Protein AF-0000000084725324 (afdb_homodimer)

Nearest PDB structures (foldseek):
  3fsb-assembly1_A  TM=8.833E-01  e=1.689E-11  Thermoanaerobacterium thermosaccharolyticum
  4mzu-assembly1_D  TM=8.276E-01  e=1.130E-07  Shewanella denitrificans OS217
  3jqy-assembly1_A  TM=3.585E-01  e=3.534E-07  Escherichia coli
  3ect-assembly1_A  TM=5.518E-01  e=9.520E-05  Vibrio cholerae
  4ea7-assembly1_A  TM=3.879E-01  e=4.715E-06  Caulobacter vibrioides

Secondary structure (DSSP, 8-state):
----SB-SS-EE-TT-EEEESSSSPPEE-SS-EE-TT-EEESSEEE-SS-EE-SS-EE-SSEEE-SSEEE-TT-EE-SS-EE-SSEEE-TT-EE-TT-EE-SS-EE-TT-EE---SSTTTS-------EEPTT-EEPTT-EE-TT-EEPTT-EEPTT-EE-S-B-TTEEEEETTEEEEEPPGGG-S-----/----SB-SS-EE-TT-EEEESSSSPPEE-SS-EE-TT-EEETTEEE-SS-EE-SS-EE-SSEEE-SSEEE-TT-EE-SS-EE-SSEEE-TT-EE-TT-EE-SS-EE-TT-EE---SSTTTS-------EEPTT-EEPTT-EE-TT-EEPTT-EEPTT-EE-S-B-TTEEEEETTEEEEEPPGGG-S-----

Organism: NCBI:txid1227490

pLDDT: mean 95.11, std 9.4, range [30.66, 98.94]

Structure (mmCIF, N/CA/C/O backbone):
data_AF-0000000084725324-model_v1
#
loop_
_entity.id
_entity.type
_entity.pdbx_description
1 polymer 'Transferase hexapeptide repeat containing protein'
#
loop_
_atom_site.group_PDB
_atom_site.id
_atom_site.type_symbol
_atom_site.label_atom_id
_atom_site.label_alt_id
_atom_site.label_comp_id
_atom_site.label_asym_id
_atom_site.label_entity_id
_atom_site.label_seq_id
_atom_site.pdbx_PDB_ins_code
_atom_site.Cartn_x
_atom_site.Cartn_y
_atom_site.Cartn_z
_atom_site.occupancy
_atom_site.B_iso_or_equiv
_atom_site.auth_seq_id
_atom_site.auth_comp_id
_atom_site.auth_asym_id
_atom_site.auth_atom_id
_atom_site.pdbx_PDB_model_num
ATOM 1 N N . MET A 1 1 ? 27.047 -23.25 -19.859 1 31.84 1 MET A N 1
ATOM 2 C CA . MET A 1 1 ? 26.734 -21.844 -20.078 1 31.84 1 MET A CA 1
ATOM 3 C C . MET A 1 1 ? 26 -21.25 -18.891 1 31.84 1 MET A C 1
ATOM 5 O O . MET A 1 1 ? 24.984 -21.781 -18.453 1 31.84 1 MET A O 1
ATOM 9 N N . THR A 1 2 ? 26.531 -20.594 -17.938 1 40 2 THR A N 1
ATOM 10 C CA . THR A 1 2 ? 25.969 -20.312 -16.609 1 40 2 THR A CA 1
ATOM 11 C C . THR A 1 2 ? 24.562 -19.734 -16.734 1 40 2 THR A C 1
ATOM 13 O O . THR A 1 2 ? 24.359 -18.75 -17.453 1 40 2 THR A O 1
ATOM 16 N N . GLN A 1 3 ? 23.578 -20.531 -16.891 1 50.12 3 GLN A N 1
ATOM 17 C CA . GLN A 1 3 ? 22.188 -20.203 -17.156 1 50.12 3 GLN A CA 1
ATOM 18 C C . GLN A 1 3 ? 21.812 -18.844 -16.578 1 50.12 3 GLN A C 1
ATOM 20 O O . GLN A 1 3 ? 21.969 -18.625 -15.375 1 50.12 3 GLN A O 1
ATOM 25 N N . ARG A 1 4 ? 21.922 -17.797 -17.359 1 62.72 4 ARG A N 1
ATOM 26 C CA . ARG A 1 4 ? 21.703 -16.422 -16.938 1 62.72 4 ARG A CA 1
ATOM 27 C C . ARG A 1 4 ? 20.328 -16.25 -16.297 1 62.72 4 ARG A C 1
ATOM 29 O O . ARG A 1 4 ? 19.312 -16.641 -16.875 1 62.72 4 ARG A O 1
ATOM 36 N N . ILE A 1 5 ? 20.25 -16.062 -15.023 1 83.19 5 ILE A N 1
ATOM 37 C CA . ILE A 1 5 ? 19.062 -15.93 -14.18 1 83.19 5 ILE A CA 1
ATOM 38 C C . ILE A 1 5 ? 18.219 -14.75 -14.648 1 83.19 5 ILE A C 1
ATOM 40 O O . ILE A 1 5 ? 16.984 -14.797 -14.586 1 83.19 5 ILE A O 1
ATOM 44 N N . HIS A 1 6 ? 18.922 -13.766 -15.492 1 91.81 6 HIS A N 1
ATOM 45 C CA . HIS A 1 6 ? 18.141 -12.609 -15.953 1 91.81 6 HIS A CA 1
ATOM 46 C C . HIS A 1 6 ? 18.625 -12.148 -17.328 1 91.81 6 HIS A C 1
ATOM 48 O O . HIS A 1 6 ? 19.766 -12.438 -17.719 1 91.81 6 HIS A O 1
ATOM 54 N N . GLY A 1 7 ? 17.766 -11.508 -18.094 1 96.31 7 GLY A N 1
ATOM 55 C CA . GLY A 1 7 ? 18.062 -10.992 -19.422 1 96.31 7 GLY A CA 1
ATOM 56 C C . GLY A 1 7 ? 18.984 -9.789 -19.406 1 96.31 7 GLY A C 1
ATOM 57 O O . GLY A 1 7 ? 19.844 -9.664 -18.516 1 96.31 7 GLY A O 1
ATOM 58 N N . LYS A 1 8 ? 18.891 -8.984 -20.484 1 96.94 8 LYS A N 1
ATOM 59 C CA . LYS A 1 8 ? 19.781 -7.84 -20.672 1 96.94 8 LYS A CA 1
ATOM 60 C C . LYS A 1 8 ? 19.25 -6.613 -19.922 1 96.94 8 LYS A C 1
ATOM 62 O O . LYS A 1 8 ? 18.031 -6.484 -19.719 1 96.94 8 LYS A O 1
ATOM 67 N N . ASN A 1 9 ? 20.172 -5.723 -19.516 1 97.94 9 ASN A N 1
ATOM 68 C CA . ASN A 1 9 ? 19.891 -4.391 -18.984 1 97.94 9 ASN A CA 1
ATOM 69 C C . ASN A 1 9 ? 19.031 -4.461 -17.719 1 97.94 9 ASN A C 1
ATOM 71 O O . ASN A 1 9 ? 18.109 -3.674 -17.547 1 97.94 9 ASN A O 1
ATOM 75 N N . CYS A 1 10 ? 19.234 -5.402 -16.938 1 97.94 10 CYS A N 1
ATOM 76 C CA . CYS A 1 10 ? 18.547 -5.52 -15.648 1 97.94 10 CYS A CA 1
ATOM 77 C C . CYS A 1 10 ? 19.312 -4.766 -14.562 1 97.94 10 CYS A C 1
ATOM 79 O O . CYS A 1 10 ? 20.547 -4.691 -14.594 1 97.94 10 CYS A O 1
ATOM 81 N N . ARG A 1 11 ? 18.625 -4.148 -13.703 1 98.06 11 ARG A N 1
ATOM 82 C CA . ARG A 1 11 ? 19.141 -3.523 -12.492 1 98.06 11 ARG A CA 1
ATOM 83 C C . ARG A 1 11 ? 18.672 -4.262 -11.242 1 98.06 11 ARG A C 1
ATOM 85 O O . ARG A 1 11 ? 17.516 -4.098 -10.828 1 98.06 11 ARG A O 1
ATOM 92 N N . ILE A 1 12 ? 19.484 -4.973 -10.633 1 97.62 12 ILE A N 1
ATOM 93 C CA . ILE A 1 12 ? 19.141 -5.773 -9.461 1 97.62 12 ILE A CA 1
ATOM 94 C C . ILE A 1 12 ? 19.938 -5.277 -8.25 1 97.62 12 ILE A C 1
ATOM 96 O O . ILE A 1 12 ? 21.172 -5.273 -8.266 1 97.62 12 ILE A O 1
ATOM 100 N N . HIS A 1 13 ? 19.188 -4.855 -7.289 1 97 13 HIS A N 1
ATOM 101 C CA . HIS A 1 13 ? 19.859 -4.336 -6.098 1 97 13 HIS A CA 1
ATOM 102 C C . HIS A 1 13 ? 20.688 -5.418 -5.41 1 97 13 HIS A C 1
ATOM 104 O O . HIS A 1 13 ? 20.266 -6.578 -5.363 1 97 13 HIS A O 1
ATOM 110 N N . ASP A 1 14 ? 21.766 -5.059 -4.754 1 94.88 14 ASP A N 1
ATOM 111 C CA . ASP A 1 14 ? 22.688 -5.996 -4.121 1 94.88 14 ASP A CA 1
ATOM 112 C C . ASP A 1 14 ? 22.016 -6.734 -2.969 1 94.88 14 ASP A C 1
ATOM 114 O O . ASP A 1 14 ? 22.375 -7.867 -2.652 1 94.88 14 ASP A O 1
ATOM 118 N N . ASP A 1 15 ? 20.984 -6.086 -2.422 1 94.56 15 ASP A N 1
ATOM 119 C CA . ASP A 1 15 ? 20.328 -6.66 -1.254 1 94.56 15 ASP A CA 1
ATOM 120 C C . ASP A 1 15 ? 19.141 -7.527 -1.666 1 94.56 15 ASP A C 1
ATOM 122 O O . ASP A 1 15 ? 18.422 -8.062 -0.812 1 94.56 15 ASP A O 1
ATOM 126 N N . ALA A 1 16 ? 18.953 -7.668 -2.932 1 96.44 16 ALA A N 1
ATOM 127 C CA . ALA A 1 16 ? 17.906 -8.57 -3.404 1 96.44 16 ALA A CA 1
ATOM 128 C C . ALA A 1 16 ? 18.391 -10.016 -3.43 1 96.44 16 ALA A C 1
ATOM 130 O O . ALA A 1 16 ? 19.578 -10.273 -3.605 1 96.44 16 ALA A O 1
ATOM 131 N N . SER A 1 17 ? 17.453 -10.906 -3.191 1 96.94 17 SER A N 1
ATOM 132 C CA . SER A 1 17 ? 17.75 -12.336 -3.262 1 96.94 17 SER A CA 1
ATOM 133 C C . SER A 1 17 ? 17.016 -12.992 -4.434 1 96.94 17 SER A C 1
ATOM 135 O O . SER A 1 17 ? 15.789 -13.078 -4.441 1 96.94 17 SER A O 1
ATOM 137 N N . ILE A 1 18 ? 17.812 -13.562 -5.371 1 96.88 18 ILE A N 1
ATOM 138 C CA . ILE A 1 18 ? 17.25 -14.227 -6.543 1 96.88 18 ILE A CA 1
ATOM 139 C C . ILE A 1 18 ? 17.609 -15.711 -6.52 1 96.88 18 ILE A C 1
ATOM 141 O O . ILE A 1 18 ? 18.781 -16.062 -6.473 1 96.88 18 ILE A O 1
ATOM 145 N N . GLY A 1 19 ? 16.578 -16.516 -6.551 1 95.69 19 GLY A N 1
ATOM 146 C CA . GLY A 1 19 ? 16.812 -17.953 -6.555 1 95.69 19 GLY A CA 1
ATOM 147 C C . GLY A 1 19 ? 16.828 -18.562 -5.168 1 95.69 19 GLY A C 1
ATOM 148 O O . GLY A 1 19 ? 17.703 -19.359 -4.848 1 95.69 19 GLY A O 1
ATOM 149 N N . ALA A 1 20 ? 15.906 -18.031 -4.379 1 90.69 20 ALA A N 1
ATOM 150 C CA . ALA A 1 20 ? 15.727 -18.672 -3.078 1 90.69 20 ALA A CA 1
ATOM 151 C C . ALA A 1 20 ? 14.969 -19.984 -3.209 1 90.69 20 ALA A C 1
ATOM 153 O O . ALA A 1 20 ? 14.141 -20.141 -4.113 1 90.69 20 ALA A O 1
ATOM 154 N N . GLY A 1 21 ? 15.281 -21 -2.443 1 91.06 21 GLY A N 1
ATOM 155 C CA . GLY A 1 21 ? 14.609 -22.281 -2.49 1 91.06 21 GLY A CA 1
ATOM 156 C C . GLY A 1 21 ? 15.461 -23.391 -3.09 1 91.06 21 GLY A C 1
ATOM 157 O O . GLY A 1 21 ? 16.688 -23.266 -3.133 1 91.06 21 GLY A O 1
ATOM 158 N N . ASP A 1 22 ? 14.852 -24.516 -3.477 1 91.44 22 ASP A N 1
ATOM 159 C CA . ASP A 1 22 ? 15.609 -25.688 -3.904 1 91.44 22 ASP A CA 1
ATOM 160 C C . ASP A 1 22 ? 15.188 -26.141 -5.301 1 91.44 22 ASP A C 1
ATOM 162 O O . ASP A 1 22 ? 15.492 -27.266 -5.719 1 91.44 22 ASP A O 1
ATOM 166 N N . GLY A 1 23 ? 14.57 -25.312 -6.016 1 95.25 23 GLY A N 1
ATOM 167 C CA . GLY A 1 23 ? 14.086 -25.656 -7.344 1 95.25 23 GLY A CA 1
ATOM 168 C C . GLY A 1 23 ? 14.969 -25.125 -8.453 1 95.25 23 GLY A C 1
ATOM 169 O O . GLY A 1 23 ? 16.188 -25 -8.281 1 95.25 23 GLY A O 1
ATOM 170 N N . GLU A 1 24 ? 14.406 -25.031 -9.609 1 96.12 24 GLU A N 1
ATOM 171 C CA . GLU A 1 24 ? 15.117 -24.469 -10.758 1 96.12 24 GLU A CA 1
ATOM 172 C C . GLU A 1 24 ? 15.266 -22.953 -10.617 1 96.12 24 GLU A C 1
ATOM 174 O O . GLU A 1 24 ? 14.336 -22.266 -10.203 1 96.12 24 GLU A O 1
ATOM 179 N N . PRO A 1 25 ? 16.422 -22.516 -10.953 1 96.06 25 PRO A N 1
ATOM 180 C CA . PRO A 1 25 ? 16.609 -21.062 -10.859 1 96.06 25 PRO A CA 1
ATOM 181 C C . PRO A 1 25 ? 15.516 -20.281 -11.594 1 96.06 25 PRO A C 1
ATOM 183 O O . PRO A 1 25 ? 15.047 -20.719 -12.648 1 96.06 25 PRO A O 1
ATOM 186 N N . PRO A 1 26 ? 15.188 -19.141 -11.047 1 97 26 PRO A N 1
ATOM 187 C CA . PRO A 1 26 ? 14.172 -18.344 -11.734 1 97 26 PRO A CA 1
ATOM 188 C C . PRO A 1 26 ? 14.672 -17.766 -13.062 1 97 26 PRO A C 1
ATOM 190 O O . PRO A 1 26 ? 15.883 -17.703 -13.289 1 97 26 PRO A O 1
ATOM 193 N N . THR A 1 27 ? 13.711 -17.484 -13.898 1 97.88 27 THR A N 1
ATOM 194 C CA . THR A 1 27 ? 14 -16.797 -15.156 1 97.88 27 THR A CA 1
ATOM 195 C C . THR A 1 27 ? 13.383 -15.406 -15.156 1 97.88 27 THR A C 1
ATOM 197 O O . THR A 1 27 ? 12.188 -15.25 -14.898 1 97.88 27 THR A O 1
ATOM 200 N N . ILE A 1 28 ? 14.195 -14.406 -15.477 1 98.31 28 ILE A N 1
ATOM 201 C CA . ILE A 1 28 ? 13.758 -13.016 -15.508 1 98.31 28 ILE A CA 1
ATOM 202 C C . ILE A 1 28 ? 14.133 -12.391 -16.859 1 98.31 28 ILE A C 1
ATOM 204 O O . ILE A 1 28 ? 15.281 -12.484 -17.281 1 98.31 28 ILE A O 1
ATOM 208 N N . GLY A 1 29 ? 13.195 -11.781 -17.5 1 98.62 29 GLY A N 1
ATOM 209 C CA . GLY A 1 29 ? 13.406 -11.203 -18.812 1 98.62 29 GLY A CA 1
ATOM 210 C C . GLY A 1 29 ? 14.305 -9.984 -18.797 1 98.62 29 GLY A C 1
ATOM 211 O O . GLY A 1 29 ? 15.078 -9.789 -17.859 1 98.62 29 GLY A O 1
ATOM 212 N N . ASP A 1 30 ? 14.188 -9.195 -19.922 1 98.5 30 ASP A N 1
ATOM 213 C CA . ASP A 1 30 ? 15.047 -8.031 -20.125 1 98.5 30 ASP A CA 1
ATOM 214 C C . ASP A 1 30 ? 14.523 -6.828 -19.328 1 98.5 30 ASP A C 1
ATOM 216 O O . ASP A 1 30 ? 13.32 -6.719 -19.094 1 98.5 30 ASP A O 1
ATOM 220 N N . GLU A 1 31 ? 15.422 -5.953 -18.906 1 98.69 31 GLU A N 1
ATOM 221 C CA . GLU A 1 31 ? 15.141 -4.609 -18.406 1 98.69 31 GLU A CA 1
ATOM 222 C C . GLU A 1 31 ? 14.352 -4.652 -17.109 1 98.69 31 GLU A C 1
ATOM 224 O O . GLU A 1 31 ? 13.438 -3.85 -16.891 1 98.69 31 GLU A O 1
ATOM 229 N N . ALA A 1 32 ? 14.648 -5.629 -16.328 1 98.69 32 ALA A N 1
ATOM 230 C CA . ALA A 1 32 ? 14.008 -5.703 -15.016 1 98.69 32 ALA A CA 1
ATOM 231 C C . ALA A 1 32 ? 14.68 -4.762 -14.023 1 98.69 32 ALA A C 1
ATOM 233 O O . ALA A 1 32 ? 15.883 -4.5 -14.125 1 98.69 32 ALA A O 1
ATOM 234 N N . THR A 1 33 ? 13.922 -4.191 -13.141 1 98.75 33 THR A N 1
ATOM 235 C CA . THR A 1 33 ? 14.406 -3.48 -11.961 1 98.75 33 THR A CA 1
ATOM 236 C C . THR A 1 33 ? 13.914 -4.16 -10.688 1 98.75 33 THR A C 1
ATOM 238 O O . THR A 1 33 ? 12.719 -4.172 -10.406 1 98.75 33 THR A O 1
ATOM 241 N N . ILE A 1 34 ? 14.797 -4.703 -9.93 1 98.56 34 ILE A N 1
ATOM 242 C CA . ILE A 1 34 ? 14.484 -5.391 -8.688 1 98.56 34 ILE A CA 1
ATOM 243 C C . ILE A 1 34 ? 15.156 -4.68 -7.516 1 98.56 34 ILE A C 1
ATOM 245 O O . ILE A 1 34 ? 16.391 -4.68 -7.41 1 98.56 34 ILE A O 1
ATOM 249 N N . ARG A 1 35 ? 14.352 -4.164 -6.613 1 98.19 35 ARG A N 1
ATOM 250 C CA . ARG A 1 35 ? 14.875 -3.232 -5.621 1 98.19 35 ARG A CA 1
ATOM 251 C C . ARG A 1 35 ? 15.25 -3.961 -4.336 1 98.19 35 ARG A C 1
ATOM 253 O O . ARG A 1 35 ? 15.07 -5.176 -4.227 1 98.19 35 ARG A O 1
ATOM 260 N N . ALA A 1 36 ? 15.727 -3.189 -3.369 1 97.38 36 ALA A N 1
ATOM 261 C CA . ALA A 1 36 ? 16.344 -3.727 -2.158 1 97.38 36 ALA A CA 1
ATOM 262 C C . ALA A 1 36 ? 15.352 -4.574 -1.367 1 97.38 36 ALA A C 1
ATOM 264 O O . ALA A 1 36 ? 14.188 -4.191 -1.202 1 97.38 36 ALA A O 1
ATOM 265 N N . GLY A 1 37 ? 15.852 -5.715 -0.899 1 97.31 37 GLY A N 1
ATOM 266 C CA . GLY A 1 37 ? 15.094 -6.555 0.015 1 97.31 37 GLY A CA 1
ATOM 267 C C . GLY A 1 37 ? 14.141 -7.504 -0.692 1 97.31 37 GLY A C 1
ATOM 268 O O . GLY A 1 37 ? 13.523 -8.359 -0.057 1 97.31 37 GLY A O 1
ATOM 269 N N . ALA A 1 38 ? 14.039 -7.375 -1.962 1 98.25 38 ALA A N 1
ATOM 270 C CA . ALA A 1 38 ? 13.164 -8.273 -2.711 1 98.25 38 ALA A CA 1
ATOM 271 C C . ALA A 1 38 ? 13.711 -9.695 -2.713 1 98.25 38 ALA A C 1
ATOM 273 O O . ALA A 1 38 ? 14.93 -9.898 -2.77 1 98.25 38 ALA A O 1
ATOM 274 N N . ILE A 1 39 ? 12.82 -10.664 -2.621 1 98.44 39 ILE A N 1
ATOM 275 C CA . ILE A 1 39 ? 13.156 -12.086 -2.684 1 98.44 39 ILE A CA 1
ATOM 276 C C . ILE A 1 39 ? 12.344 -12.75 -3.791 1 98.44 39 ILE A C 1
ATOM 278 O O . ILE A 1 39 ? 11.109 -12.719 -3.773 1 98.44 39 ILE A O 1
ATOM 282 N N . VAL A 1 40 ? 13.008 -13.352 -4.746 1 98.44 40 VAL A N 1
ATOM 283 C CA . VAL A 1 40 ? 12.391 -14.133 -5.816 1 98.44 40 VAL A CA 1
ATOM 284 C C . VAL A 1 40 ? 12.836 -15.594 -5.719 1 98.44 40 VAL A C 1
ATOM 286 O O . VAL A 1 40 ? 14.031 -15.891 -5.809 1 98.44 40 VAL A O 1
ATOM 289 N N . TYR A 1 41 ? 11.922 -16.406 -5.551 1 98.25 41 TYR A N 1
ATOM 290 C CA . TYR A 1 41 ? 12.211 -17.812 -5.32 1 98.25 41 TYR A CA 1
ATOM 291 C C . TYR A 1 41 ? 12.547 -18.516 -6.629 1 98.25 41 TYR A C 1
ATOM 293 O O . TYR A 1 41 ? 12.312 -17.984 -7.711 1 98.25 41 TYR A O 1
ATOM 301 N N . ASP A 1 42 ? 13.07 -19.734 -6.418 1 97.44 42 ASP A N 1
ATOM 302 C CA . ASP A 1 42 ? 13.188 -20.688 -7.52 1 97.44 42 ASP A CA 1
ATOM 303 C C . ASP A 1 42 ? 11.82 -21.016 -8.109 1 97.44 42 ASP A C 1
ATOM 305 O O . ASP A 1 42 ? 10.789 -20.812 -7.461 1 97.44 42 ASP A O 1
ATOM 309 N N . ASP A 1 43 ? 11.828 -21.438 -9.375 1 97.94 43 ASP A N 1
ATOM 310 C CA . ASP A 1 43 ? 10.625 -21.875 -10.078 1 97.94 43 ASP A CA 1
ATOM 311 C C . ASP A 1 43 ? 9.695 -20.703 -10.367 1 97.94 43 ASP A C 1
ATOM 313 O O . ASP A 1 43 ? 8.477 -20.859 -10.375 1 97.94 43 ASP A O 1
ATOM 317 N N . VAL A 1 44 ? 10.219 -19.531 -10.461 1 98.44 44 VAL A N 1
ATOM 318 C CA . VAL A 1 44 ? 9.484 -18.344 -10.875 1 98.44 44 VAL A CA 1
ATOM 319 C C . VAL A 1 44 ? 9.891 -17.953 -12.289 1 98.44 44 VAL A C 1
ATOM 321 O O . VAL A 1 44 ? 11.07 -18 -12.641 1 98.44 44 VAL A O 1
ATOM 324 N N . SER A 1 45 ? 8.945 -17.625 -13.109 1 98.75 45 SER A N 1
ATOM 325 C CA . SER A 1 45 ? 9.188 -17.109 -14.453 1 98.75 45 SER A CA 1
ATOM 326 C C . SER A 1 45 ? 8.594 -15.703 -14.617 1 98.75 45 SER A C 1
ATOM 328 O O . SER A 1 45 ? 7.398 -15.5 -14.406 1 98.75 45 SER A O 1
ATOM 330 N N . ILE A 1 46 ? 9.422 -14.758 -15.055 1 98.75 46 ILE A N 1
ATOM 331 C CA . ILE A 1 46 ? 9 -13.359 -15.172 1 98.75 46 ILE A CA 1
ATOM 332 C C . ILE A 1 46 ? 9.391 -12.82 -16.547 1 98.75 46 ILE A C 1
ATOM 334 O O . ILE A 1 46 ? 10.508 -13.055 -17.016 1 98.75 46 ILE A O 1
ATOM 338 N N . GLY A 1 47 ? 8.547 -12.086 -17.141 1 98.81 47 GLY A N 1
ATOM 339 C CA . GLY A 1 47 ? 8.781 -11.516 -18.453 1 98.81 47 GLY A CA 1
ATOM 340 C C . GLY A 1 47 ? 9.68 -10.289 -18.422 1 98.81 47 GLY A C 1
ATOM 341 O O . GLY A 1 47 ? 10.523 -10.156 -17.531 1 98.81 47 GLY A O 1
ATOM 342 N N . ASP A 1 48 ? 9.516 -9.445 -19.469 1 98.81 48 ASP A N 1
ATOM 343 C CA . 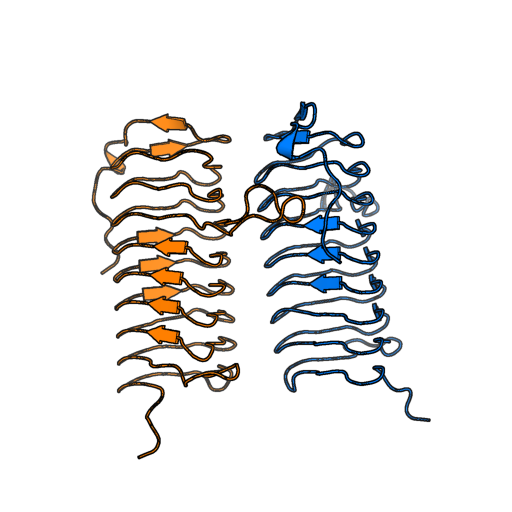ASP A 1 48 ? 10.367 -8.273 -19.656 1 98.81 48 ASP A CA 1
ATOM 344 C C . ASP A 1 48 ? 9.828 -7.078 -18.875 1 98.81 48 ASP A C 1
ATOM 346 O O . ASP A 1 48 ? 8.617 -6.953 -18.672 1 98.81 48 ASP A O 1
ATOM 350 N N . ARG A 1 49 ? 10.742 -6.117 -18.391 1 98.69 49 ARG A N 1
ATOM 351 C CA . ARG A 1 49 ? 10.406 -4.824 -17.797 1 98.69 49 ARG A CA 1
ATOM 352 C C . ARG A 1 49 ? 9.625 -4.992 -16.516 1 98.69 49 ARG A C 1
ATOM 354 O O . ARG A 1 49 ? 8.664 -4.262 -16.266 1 98.69 49 ARG A O 1
ATOM 361 N N . PHE A 1 50 ? 10.039 -6.012 -15.859 1 98.81 50 PHE A N 1
ATOM 362 C CA . PHE A 1 50 ? 9.547 -6.25 -14.508 1 98.81 50 PHE A CA 1
ATOM 363 C C . PHE A 1 50 ? 10.141 -5.246 -13.531 1 98.81 50 PHE A C 1
ATOM 365 O O . PHE A 1 50 ? 11.344 -4.969 -13.57 1 98.81 50 PHE A O 1
ATOM 372 N N . VAL A 1 51 ? 9.219 -4.656 -12.656 1 98.88 51 VAL A N 1
ATOM 373 C CA . VAL A 1 51 ? 9.688 -3.678 -11.68 1 98.88 51 VAL A CA 1
ATOM 374 C C . VAL A 1 51 ? 9.133 -4.027 -10.297 1 98.88 51 VAL A C 1
ATOM 376 O O . VAL A 1 51 ? 7.941 -4.301 -10.148 1 98.88 51 VAL A O 1
ATOM 379 N N . THR A 1 52 ? 9.969 -4.051 -9.289 1 98.81 52 THR A N 1
ATOM 380 C CA . THR A 1 52 ? 9.461 -4.203 -7.926 1 98.81 52 THR A CA 1
ATOM 381 C C . THR A 1 52 ? 9.727 -2.941 -7.109 1 98.81 52 THR A C 1
ATOM 383 O O . THR A 1 52 ? 10.68 -2.207 -7.383 1 98.81 52 THR A O 1
ATOM 386 N N . GLY A 1 53 ? 8.867 -2.74 -6.062 1 98.62 53 GLY A N 1
ATOM 387 C CA . GLY A 1 53 ? 9.297 -1.955 -4.914 1 98.62 53 GLY A CA 1
ATOM 388 C C . GLY A 1 53 ? 10.273 -2.689 -4.02 1 98.62 53 GLY A C 1
ATOM 389 O O . GLY A 1 53 ? 10.969 -3.605 -4.469 1 98.62 53 GLY A O 1
ATOM 390 N N . HIS A 1 54 ? 10.359 -2.18 -2.771 1 98.56 54 HIS A N 1
ATOM 391 C CA . HIS A 1 54 ? 11.273 -2.781 -1.803 1 98.56 54 HIS A CA 1
ATOM 392 C C . HIS A 1 54 ? 10.586 -3.895 -1.021 1 98.56 54 HIS A C 1
ATOM 394 O O . HIS A 1 54 ? 9.375 -3.84 -0.785 1 98.56 54 HIS A O 1
ATOM 400 N N . HIS A 1 55 ? 11.352 -4.922 -0.649 1 98.44 55 HIS A N 1
ATOM 401 C CA . HIS A 1 55 ? 10.938 -5.973 0.277 1 98.44 55 HIS A CA 1
ATOM 402 C C . HIS A 1 55 ? 9.734 -6.738 -0.257 1 98.44 55 HIS A C 1
ATOM 404 O O . HIS A 1 55 ? 8.82 -7.074 0.5 1 98.44 55 HIS A O 1
ATOM 410 N N . VAL A 1 56 ? 9.758 -7.004 -1.534 1 98.62 56 VAL A N 1
ATOM 411 C CA . VAL A 1 56 ? 8.742 -7.836 -2.17 1 98.62 56 VAL A CA 1
ATOM 412 C C . VAL A 1 56 ? 9.125 -9.305 -2.043 1 98.62 56 VAL A C 1
ATOM 414 O O . VAL A 1 56 ? 10.312 -9.648 -2.062 1 98.62 56 VAL A O 1
ATOM 417 N N . LEU A 1 57 ? 8.078 -10.148 -1.897 1 98.88 57 LEU A N 1
ATOM 418 C CA . LEU A 1 57 ? 8.281 -11.594 -1.896 1 98.88 57 LEU A CA 1
ATOM 419 C C . LEU A 1 57 ? 7.5 -12.258 -3.023 1 98.88 57 LEU A C 1
ATOM 421 O O . LEU A 1 57 ? 6.285 -12.062 -3.139 1 98.88 57 LEU A O 1
ATOM 425 N N . ILE A 1 58 ? 8.18 -13.016 -3.873 1 98.81 58 ILE A N 1
ATOM 426 C CA . ILE A 1 58 ? 7.547 -13.836 -4.898 1 98.81 58 ILE A CA 1
ATOM 427 C C . ILE A 1 58 ? 7.949 -15.297 -4.715 1 98.81 58 ILE A C 1
ATOM 429 O O . ILE A 1 58 ? 9.109 -15.656 -4.926 1 98.81 58 ILE A O 1
ATOM 433 N N . ARG A 1 59 ? 7 -16.062 -4.352 1 98.69 59 ARG A N 1
ATOM 434 C CA . ARG A 1 59 ? 7.277 -17.453 -4.004 1 98.69 59 ARG A CA 1
ATOM 435 C C . AR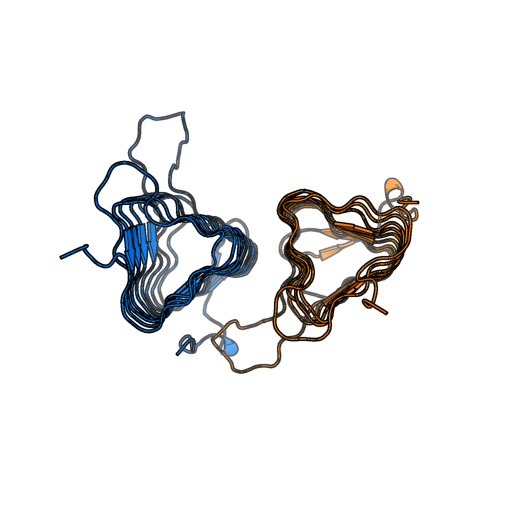G A 1 59 ? 7.172 -18.344 -5.23 1 98.69 59 ARG A C 1
ATOM 437 O O . ARG A 1 59 ? 6.809 -17.891 -6.316 1 98.69 59 ARG A O 1
ATOM 444 N N . GLU A 1 60 ? 7.441 -19.625 -5.062 1 98.5 60 GLU A N 1
ATOM 445 C CA . GLU A 1 60 ? 7.715 -20.594 -6.121 1 98.5 60 GLU A CA 1
ATOM 446 C C . GLU A 1 60 ? 6.473 -20.844 -6.973 1 98.5 60 GLU A C 1
ATOM 448 O O . GLU A 1 60 ? 5.352 -20.578 -6.539 1 98.5 60 GLU A O 1
ATOM 453 N N . GLU A 1 61 ? 6.723 -21.297 -8.203 1 98.38 61 GLU A N 1
ATOM 454 C CA . GLU A 1 61 ? 5.703 -21.734 -9.156 1 98.38 61 GLU A CA 1
ATOM 455 C C . GLU A 1 61 ? 4.781 -20.578 -9.539 1 98.38 61 GLU A C 1
ATOM 457 O O . GLU A 1 61 ? 3.561 -20.75 -9.602 1 98.38 61 GLU A O 1
ATOM 462 N N . THR A 1 62 ? 5.309 -19.484 -9.68 1 98.75 62 THR A N 1
ATOM 463 C CA . THR A 1 62 ? 4.594 -18.281 -10.109 1 98.75 62 THR A CA 1
ATOM 464 C C . THR A 1 62 ? 5.062 -17.828 -11.492 1 98.75 62 THR A C 1
ATOM 466 O O . THR A 1 62 ? 6.258 -17.875 -11.789 1 98.75 62 THR A O 1
ATOM 469 N N . THR A 1 63 ? 4.152 -17.469 -12.344 1 98.94 63 THR A N 1
ATOM 470 C CA . THR A 1 63 ? 4.445 -16.906 -13.656 1 98.94 63 THR A CA 1
ATOM 471 C C . THR A 1 63 ? 3.912 -15.477 -13.758 1 98.94 63 THR A C 1
ATOM 473 O O . THR A 1 63 ? 2.754 -15.219 -13.43 1 98.94 63 THR A O 1
ATOM 476 N N . ILE A 1 64 ? 4.727 -14.547 -14.211 1 98.94 64 ILE A N 1
ATOM 477 C CA . ILE A 1 64 ? 4.402 -13.133 -14.367 1 98.94 64 ILE A CA 1
ATOM 478 C C . ILE A 1 64 ? 4.75 -12.68 -15.781 1 98.94 64 ILE A C 1
ATOM 480 O O . ILE A 1 64 ? 5.848 -12.953 -16.281 1 98.94 64 ILE A O 1
ATOM 484 N N . GLY A 1 65 ? 3.893 -11.992 -16.469 1 98.88 65 GLY A N 1
ATOM 485 C CA . GLY A 1 65 ? 4.094 -11.539 -17.828 1 98.88 65 GLY A CA 1
ATOM 486 C C . GLY A 1 65 ? 5.023 -10.336 -17.938 1 98.88 65 GLY A C 1
ATOM 487 O O . GLY A 1 65 ? 5.949 -10.195 -17.125 1 98.88 65 GLY A O 1
ATOM 488 N N . ASP A 1 66 ? 4.832 -9.547 -19.016 1 98.81 66 ASP A N 1
ATOM 489 C CA . ASP A 1 66 ? 5.648 -8.367 -19.281 1 98.81 66 ASP A CA 1
ATOM 490 C C . ASP A 1 66 ? 5.047 -7.121 -18.641 1 98.81 66 ASP A C 1
ATOM 492 O O . ASP A 1 66 ? 3.83 -7.031 -18.453 1 98.81 66 ASP A O 1
ATOM 496 N N . ASP A 1 67 ? 5.941 -6.129 -18.328 1 98.69 67 ASP A N 1
ATOM 497 C CA . ASP A 1 67 ? 5.496 -4.812 -17.875 1 98.69 67 ASP A CA 1
ATOM 498 C C . ASP A 1 67 ? 4.633 -4.914 -16.625 1 98.69 67 ASP A C 1
ATOM 500 O O . ASP A 1 67 ? 3.525 -4.379 -16.578 1 98.69 67 ASP A O 1
ATOM 504 N N . VAL A 1 68 ? 5.148 -5.586 -15.664 1 98.88 68 VAL A N 1
ATOM 505 C CA . VAL A 1 68 ? 4.438 -5.754 -14.398 1 98.88 68 VAL A CA 1
ATOM 506 C C . VAL A 1 68 ? 5.184 -5.027 -13.281 1 98.88 68 VAL A C 1
ATOM 508 O O . VAL A 1 68 ? 6.41 -5.102 -13.195 1 98.88 68 VAL A O 1
ATOM 511 N N . LEU A 1 69 ? 4.438 -4.273 -12.523 1 98.88 69 LEU A N 1
ATOM 512 C CA . LEU A 1 69 ? 4.934 -3.621 -11.312 1 98.88 69 LEU A CA 1
ATOM 513 C C . LEU A 1 69 ? 4.387 -4.309 -10.07 1 98.88 69 LEU A C 1
ATOM 515 O O . LEU A 1 69 ? 3.18 -4.523 -9.945 1 98.88 69 LEU A O 1
ATOM 519 N N . VAL A 1 70 ? 5.238 -4.715 -9.133 1 98.94 70 VAL A N 1
ATOM 520 C CA . VAL A 1 70 ? 4.867 -5.211 -7.812 1 98.94 70 VAL A CA 1
ATOM 521 C C . VAL A 1 70 ? 5.406 -4.27 -6.738 1 98.94 70 VAL A C 1
ATOM 523 O O . VAL A 1 70 ? 6.621 -4.16 -6.551 1 98.94 70 VAL A O 1
ATOM 526 N N . GLY A 1 71 ? 4.52 -3.689 -5.988 1 98.81 71 GLY A N 1
ATOM 527 C CA . GLY A 1 71 ? 4.883 -2.598 -5.102 1 98.81 71 GLY A CA 1
ATOM 528 C C . GLY A 1 71 ? 5.512 -3.068 -3.805 1 98.81 71 GLY A C 1
ATOM 529 O O . GLY A 1 71 ? 5.48 -4.258 -3.49 1 98.81 71 GLY A O 1
ATOM 530 N N . THR A 1 72 ? 6 -2.111 -3.045 1 98.75 72 THR A N 1
ATOM 531 C CA . THR A 1 72 ? 6.758 -2.33 -1.818 1 98.75 72 THR A CA 1
ATOM 532 C C . THR A 1 72 ? 5.965 -3.191 -0.839 1 98.75 72 THR A C 1
ATOM 534 O O . THR A 1 72 ? 4.762 -2.996 -0.664 1 98.75 72 THR A O 1
ATOM 537 N N . GLN A 1 73 ? 6.645 -4.184 -0.212 1 98.69 73 GLN A N 1
ATOM 538 C CA . GLN A 1 73 ? 6.137 -5.008 0.879 1 98.69 73 GLN A CA 1
ATOM 539 C C . GLN A 1 73 ? 4.961 -5.863 0.419 1 98.69 73 GLN A C 1
ATOM 541 O O . GLN A 1 73 ? 4.125 -6.266 1.229 1 98.69 73 GLN A O 1
ATOM 546 N N . THR A 1 74 ? 4.816 -6.105 -0.86 1 98.88 74 THR A N 1
ATOM 547 C CA . THR A 1 74 ? 3.795 -6.98 -1.423 1 98.88 74 THR A CA 1
ATOM 548 C C . THR A 1 74 ? 4.285 -8.43 -1.457 1 98.88 74 THR A C 1
ATOM 550 O O . THR A 1 74 ? 5.457 -8.688 -1.736 1 98.88 74 THR A O 1
ATOM 553 N N . THR A 1 75 ? 3.369 -9.352 -1.134 1 98.94 75 THR A N 1
ATOM 554 C CA . THR A 1 75 ? 3.67 -10.781 -1.141 1 98.94 75 THR A CA 1
ATOM 555 C C . THR A 1 75 ? 2.824 -11.508 -2.186 1 98.94 75 THR A C 1
ATOM 557 O O . THR A 1 75 ? 1.595 -11.422 -2.16 1 98.94 75 THR A O 1
ATOM 560 N N . ILE A 1 76 ? 3.426 -12.18 -3.121 1 98.88 76 ILE A N 1
ATOM 561 C CA . ILE A 1 76 ? 2.834 -13.18 -4.008 1 98.88 76 ILE A CA 1
ATOM 562 C C . ILE A 1 76 ? 3.225 -14.578 -3.541 1 98.88 76 ILE A C 1
ATOM 564 O O . ILE A 1 76 ? 4.383 -14.984 -3.674 1 98.88 76 ILE A O 1
ATOM 568 N N . ASP A 1 77 ? 2.301 -15.352 -3.027 1 98.19 77 ASP A N 1
ATOM 569 C CA . ASP A 1 77 ? 2.605 -16.438 -2.113 1 98.19 77 ASP A CA 1
ATOM 570 C C . ASP A 1 77 ? 2.738 -17.766 -2.867 1 98.19 77 ASP A C 1
ATOM 572 O O . ASP A 1 77 ? 2.605 -18.844 -2.277 1 98.19 77 ASP A O 1
ATOM 576 N N . GLY A 1 78 ? 2.885 -17.75 -4.211 1 97.69 78 GLY A N 1
ATOM 577 C CA . GLY A 1 78 ? 3.242 -18.938 -4.969 1 97.69 78 GLY A CA 1
ATOM 578 C C . GLY A 1 78 ? 2.08 -19.516 -5.754 1 97.69 78 GLY A C 1
ATOM 579 O O . GLY A 1 78 ? 0.922 -19.188 -5.492 1 97.69 78 GLY A O 1
ATOM 580 N N . ARG A 1 79 ? 2.426 -20.328 -6.703 1 97.94 79 ARG A N 1
ATOM 581 C CA . ARG A 1 79 ? 1.45 -20.953 -7.582 1 97.94 79 ARG A CA 1
ATOM 582 C C . ARG A 1 79 ? 0.424 -19.953 -8.086 1 97.94 79 ARG A C 1
ATOM 584 O O . ARG A 1 79 ? -0.783 -20.188 -7.988 1 97.94 79 ARG A O 1
ATOM 591 N N . THR A 1 80 ? 0.873 -18.875 -8.555 1 98.56 80 THR A N 1
ATOM 592 C CA . THR A 1 80 ? 0.064 -17.75 -9.031 1 98.56 80 THR A CA 1
ATOM 593 C C . THR A 1 80 ? 0.381 -17.438 -10.484 1 98.56 80 THR A C 1
ATOM 595 O O . THR A 1 80 ? 1.52 -17.594 -10.93 1 98.56 80 THR A O 1
ATOM 598 N N . GLU A 1 81 ? -0.577 -17.094 -11.219 1 98.94 81 GLU A N 1
ATOM 599 C CA . GLU A 1 81 ? -0.426 -16.609 -12.594 1 98.94 81 GLU A CA 1
ATOM 600 C C . GLU A 1 81 ? -0.832 -15.148 -12.711 1 98.94 81 GLU A C 1
ATOM 602 O O . GLU A 1 81 ? -1.956 -14.781 -12.367 1 98.94 81 GLU A O 1
ATOM 607 N N . ILE A 1 82 ? 0.032 -14.32 -13.203 1 98.94 82 ILE A N 1
ATOM 608 C CA . ILE A 1 82 ? -0.209 -12.898 -13.422 1 98.94 82 ILE A CA 1
ATOM 609 C C . ILE A 1 82 ? 0.1 -12.539 -14.875 1 98.94 82 ILE A C 1
ATOM 611 O O . ILE A 1 82 ? 1.189 -12.828 -15.375 1 98.94 82 ILE A O 1
ATOM 615 N N . GLY A 1 83 ? -0.807 -11.945 -15.57 1 98.88 83 GLY A N 1
ATOM 616 C CA . GLY A 1 83 ? -0.621 -11.547 -16.953 1 98.88 83 GLY A CA 1
ATOM 617 C C . GLY A 1 83 ? 0.347 -10.391 -17.125 1 98.88 83 GLY A C 1
ATOM 618 O O . GLY A 1 83 ? 1.272 -10.227 -16.328 1 98.88 83 GLY A O 1
ATOM 619 N N . SER A 1 84 ? 0.162 -9.633 -18.25 1 98.81 84 SER A N 1
ATOM 620 C CA . SER A 1 84 ? 1.013 -8.492 -18.578 1 98.81 84 SER A CA 1
ATOM 621 C C . SER A 1 84 ? 0.305 -7.176 -18.297 1 98.81 84 SER A C 1
ATOM 623 O O . SER A 1 84 ? -0.92 -7.141 -18.156 1 98.81 84 SER A O 1
ATOM 625 N N . ASP A 1 85 ? 1.14 -6.086 -18.188 1 98.31 85 ASP A N 1
ATOM 626 C CA . ASP A 1 85 ? 0.608 -4.75 -17.953 1 98.31 85 ASP A CA 1
ATOM 627 C C . ASP A 1 85 ? -0.209 -4.703 -16.656 1 98.31 85 ASP A C 1
ATOM 629 O O . ASP A 1 85 ? -1.344 -4.219 -16.656 1 98.31 85 ASP A O 1
ATOM 633 N N . VAL A 1 86 ? 0.361 -5.207 -15.641 1 98.75 86 VAL A N 1
ATOM 634 C CA . VAL A 1 86 ? -0.306 -5.25 -14.344 1 98.75 86 VAL A CA 1
ATOM 635 C C . VAL A 1 86 ? 0.435 -4.355 -13.352 1 98.75 86 VAL A C 1
ATOM 637 O O . VAL A 1 86 ? 1.668 -4.336 -13.328 1 98.75 86 VAL A O 1
ATOM 640 N N . SER A 1 87 ? -0.302 -3.584 -12.633 1 98.75 87 SER A N 1
ATOM 641 C CA . SER A 1 87 ? 0.246 -2.77 -11.555 1 98.75 87 SER A CA 1
ATOM 642 C C . SER A 1 87 ? -0.339 -3.174 -10.203 1 98.75 87 SER A C 1
ATOM 644 O O . SER A 1 87 ? -1.502 -2.887 -9.914 1 98.75 87 SER A O 1
ATOM 646 N N . ILE A 1 88 ? 0.434 -3.869 -9.375 1 98.88 88 ILE A N 1
ATOM 647 C CA . ILE A 1 88 ? 0.074 -4.227 -8.008 1 98.88 88 ILE A CA 1
ATOM 648 C C . ILE A 1 88 ? 0.76 -3.275 -7.027 1 98.88 88 ILE A C 1
ATOM 650 O O . ILE A 1 88 ? 1.989 -3.26 -6.926 1 98.88 88 ILE A O 1
ATOM 654 N N . GLN A 1 89 ? -0.001 -2.533 -6.266 1 98.62 89 GLN A N 1
ATOM 655 C CA . GLN A 1 89 ? 0.56 -1.49 -5.414 1 98.62 89 GLN A CA 1
ATOM 656 C C . GLN A 1 89 ? 1.109 -2.074 -4.117 1 98.62 89 GLN A C 1
ATOM 658 O O . GLN A 1 89 ? 1.38 -3.273 -4.035 1 98.62 89 GLN A O 1
ATOM 663 N N . SER A 1 90 ? 1.444 -1.174 -3.162 1 98.69 90 SER A N 1
ATOM 664 C CA . SER A 1 90 ? 2.17 -1.57 -1.959 1 98.69 90 SER A CA 1
ATOM 665 C C . SER A 1 90 ? 1.27 -2.342 -1 1 98.69 90 SER A C 1
ATOM 667 O O . SER A 1 90 ? 0.07 -2.072 -0.914 1 98.69 90 SER A O 1
ATOM 669 N N . ALA A 1 91 ? 1.918 -3.266 -0.259 1 98.69 91 ALA A N 1
ATOM 670 C CA . ALA A 1 91 ? 1.339 -3.961 0.888 1 98.69 91 ALA A CA 1
ATOM 671 C C . ALA A 1 91 ? 0.154 -4.824 0.465 1 98.69 91 ALA A C 1
ATOM 673 O O . ALA A 1 91 ? -0.825 -4.953 1.205 1 98.69 91 ALA A O 1
ATOM 674 N N . VAL A 1 92 ? 0.199 -5.391 -0.74 1 98.88 92 VAL A N 1
ATOM 675 C CA . VAL A 1 92 ? -0.832 -6.301 -1.229 1 98.88 92 VAL A CA 1
ATOM 676 C C . VAL A 1 92 ? -0.461 -7.738 -0.877 1 98.88 92 VAL A C 1
ATOM 678 O O . VAL A 1 92 ? 0.72 -8.094 -0.845 1 98.88 92 VAL A O 1
ATOM 681 N N . TYR A 1 93 ? -1.471 -8.539 -0.581 1 98.88 93 TYR A N 1
ATOM 682 C CA . TYR A 1 93 ? -1.268 -9.977 -0.405 1 98.88 93 TYR A CA 1
ATOM 683 C C . TYR A 1 93 ? -2.018 -10.766 -1.469 1 98.88 93 TYR A C 1
ATOM 685 O O . TYR A 1 93 ? -3.238 -10.648 -1.596 1 98.88 93 TYR A O 1
ATOM 693 N N . VAL A 1 94 ? -1.324 -11.633 -2.248 1 98.88 94 VAL A N 1
ATOM 694 C CA . VAL A 1 94 ? -1.859 -12.547 -3.254 1 98.88 94 VAL A CA 1
ATOM 695 C C . VAL A 1 94 ? -1.592 -13.992 -2.838 1 98.88 94 VAL A C 1
ATOM 697 O O . VAL A 1 94 ? -0.45 -14.453 -2.887 1 98.88 94 VAL A O 1
ATOM 700 N N . PRO A 1 95 ? -2.609 -14.719 -2.477 1 98.25 95 PRO A N 1
ATOM 701 C CA . PRO A 1 95 ? -2.398 -16.078 -1.981 1 98.25 95 PRO A CA 1
ATOM 702 C C . PRO A 1 95 ? -2.162 -17.078 -3.104 1 98.25 95 PRO A C 1
ATOM 704 O O . PRO A 1 95 ? -2.35 -16.766 -4.281 1 98.25 95 PRO A O 1
ATOM 707 N N . THR A 1 96 ? -1.791 -18.25 -2.676 1 97.44 96 THR A N 1
ATOM 708 C CA . THR A 1 96 ? -1.592 -19.344 -3.627 1 97.44 96 THR A CA 1
ATOM 709 C C . THR A 1 96 ? -2.873 -19.625 -4.41 1 97.44 96 THR A C 1
ATOM 711 O O . THR A 1 96 ? -3.975 -19.469 -3.877 1 97.44 96 THR A O 1
ATOM 714 N N . GLU A 1 97 ? -2.699 -20.031 -5.648 1 97.62 97 GLU A N 1
ATOM 715 C CA . GLU A 1 97 ? -3.77 -20.453 -6.547 1 97.62 97 GLU A CA 1
ATOM 716 C C . GLU A 1 97 ? -4.574 -19.25 -7.043 1 97.62 97 GLU A C 1
ATOM 718 O O . GLU A 1 97 ? -5.758 -19.391 -7.367 1 97.62 97 GLU A O 1
ATOM 723 N N . THR A 1 98 ? -4.023 -18.125 -7.07 1 98.69 98 THR A N 1
ATOM 724 C CA . THR A 1 98 ? -4.668 -16.938 -7.586 1 98.69 98 THR A CA 1
ATOM 725 C C . THR A 1 98 ? -4.285 -16.688 -9.047 1 98.69 98 THR A C 1
ATOM 727 O O . THR A 1 98 ? -3.146 -16.938 -9.438 1 98.69 98 THR A O 1
ATOM 730 N N . THR A 1 99 ? -5.238 -16.281 -9.828 1 98.88 99 THR A N 1
ATOM 731 C CA . THR A 1 99 ? -4.992 -15.836 -11.195 1 98.88 99 THR A CA 1
ATOM 732 C C . THR A 1 99 ? -5.348 -14.359 -11.367 1 98.88 99 THR A C 1
ATOM 734 O O . THR A 1 99 ? -6.445 -13.938 -11.008 1 98.88 99 THR A O 1
ATOM 737 N N . ILE A 1 100 ? -4.445 -13.586 -11.859 1 98.94 100 ILE A N 1
ATOM 738 C CA . ILE A 1 100 ? -4.648 -12.188 -12.219 1 98.94 100 ILE A CA 1
ATOM 739 C C . ILE A 1 100 ? -4.398 -11.992 -13.711 1 98.94 100 ILE A C 1
ATOM 741 O O . ILE A 1 100 ? -3.301 -12.258 -14.203 1 98.94 100 ILE A O 1
ATOM 745 N N . GLY A 1 101 ? -5.391 -11.57 -14.453 1 98.81 101 GLY A N 1
ATOM 746 C CA . GLY A 1 101 ? -5.258 -11.359 -15.891 1 98.81 101 GLY A CA 1
ATOM 747 C C . GLY A 1 101 ? -4.363 -10.188 -16.25 1 98.81 101 GLY A C 1
ATOM 748 O O . GLY A 1 101 ? -3.547 -9.758 -15.422 1 98.81 101 GLY A O 1
ATOM 749 N N . SER A 1 102 ? -4.512 -9.695 -17.5 1 98.69 102 SER A N 1
ATOM 750 C CA . SER A 1 102 ? -3.699 -8.594 -18 1 98.69 102 SER A CA 1
ATOM 751 C C . SER A 1 102 ? -4.418 -7.258 -17.828 1 98.69 102 SER A C 1
ATOM 753 O O . SER A 1 102 ? -5.645 -7.215 -17.734 1 98.69 102 SER A O 1
ATOM 755 N N . ASN A 1 103 ? -3.604 -6.188 -17.781 1 98.31 103 ASN A N 1
ATOM 756 C CA . ASN A 1 103 ? -4.098 -4.82 -17.672 1 98.31 103 ASN A CA 1
ATOM 757 C C . ASN A 1 103 ? -4.922 -4.625 -16.406 1 98.31 103 ASN A C 1
ATOM 759 O O . ASN A 1 103 ? -5.988 -4.008 -16.438 1 98.31 103 ASN A O 1
ATOM 763 N N . VAL A 1 104 ? -4.473 -5.168 -15.359 1 98.56 104 VAL A N 1
ATOM 764 C CA . VAL A 1 104 ? -5.172 -5.125 -14.078 1 98.56 104 VAL A CA 1
ATOM 765 C C . VAL A 1 104 ? -4.461 -4.156 -13.133 1 98.56 104 VAL A C 1
ATOM 767 O O . VAL A 1 104 ? -3.229 -4.09 -13.117 1 98.56 104 VAL A O 1
ATOM 770 N N . PHE A 1 105 ? -5.203 -3.42 -12.398 1 98.38 105 PHE A N 1
ATOM 771 C CA . PHE A 1 105 ? -4.711 -2.607 -11.297 1 98.38 105 PHE A CA 1
ATOM 772 C C . PHE A 1 105 ? -5.156 -3.186 -9.961 1 98.38 105 PHE A C 1
ATOM 774 O O . PHE A 1 105 ? -6.324 -3.543 -9.789 1 98.38 105 PHE A O 1
ATOM 781 N N . VAL A 1 106 ? -4.234 -3.301 -8.969 1 98.81 106 VAL A N 1
ATOM 782 C CA . VAL A 1 106 ? -4.547 -3.689 -7.598 1 98.81 106 VAL A CA 1
ATOM 783 C C . VAL A 1 106 ? -4.059 -2.609 -6.633 1 98.81 106 VAL A C 1
ATOM 785 O O . VAL A 1 106 ? -2.855 -2.375 -6.508 1 98.81 106 VAL A O 1
ATOM 788 N N . GLY A 1 107 ? -5.016 -1.988 -5.949 1 98.56 107 GLY A N 1
ATOM 789 C CA . GLY A 1 107 ? -4.688 -0.871 -5.078 1 98.56 107 GLY A CA 1
ATOM 790 C C . GLY A 1 107 ? -3.955 -1.292 -3.816 1 98.56 107 GLY A C 1
ATOM 791 O O . GLY A 1 107 ? -3.898 -2.48 -3.494 1 98.56 107 GLY A O 1
ATOM 792 N N . PRO A 1 108 ? -3.402 -0.279 -3.131 1 98.75 108 PRO A N 1
ATOM 793 C CA . PRO A 1 108 ? -2.578 -0.595 -1.961 1 98.75 108 PRO A CA 1
ATOM 794 C C . PRO A 1 108 ? -3.381 -1.242 -0.833 1 98.75 108 PRO A C 1
ATOM 796 O O . PRO A 1 108 ? -4.535 -0.875 -0.601 1 98.75 108 PRO A O 1
ATOM 799 N N . GLY A 1 109 ? -2.729 -2.205 -0.163 1 98.69 109 GLY A N 1
ATOM 800 C CA . GLY A 1 109 ? -3.303 -2.816 1.024 1 98.69 109 GLY A CA 1
ATOM 801 C C . GLY A 1 109 ? -4.367 -3.85 0.708 1 98.69 109 GLY A C 1
ATOM 802 O O . GLY A 1 109 ? -4.926 -4.469 1.615 1 98.69 109 GLY A O 1
ATOM 803 N N . ALA A 1 110 ? -4.73 -4.082 -0.568 1 98.81 110 ALA A N 1
ATOM 804 C CA . ALA A 1 110 ? -5.715 -5.105 -0.911 1 98.81 110 ALA A CA 1
ATOM 805 C C . ALA A 1 110 ? -5.238 -6.488 -0.474 1 98.81 110 ALA A C 1
ATOM 807 O O . ALA A 1 110 ? -4.043 -6.793 -0.545 1 98.81 110 ALA A O 1
ATOM 808 N N . VAL A 1 111 ? -6.211 -7.293 -0.045 1 98.81 111 VAL A N 1
ATOM 809 C CA . VAL A 1 111 ? -5.91 -8.648 0.409 1 98.81 111 VAL A CA 1
ATOM 810 C C . VAL A 1 111 ? -6.812 -9.641 -0.313 1 98.81 111 VAL A C 1
ATOM 812 O O . VAL A 1 111 ? -8.039 -9.516 -0.283 1 98.81 111 VAL A O 1
ATOM 815 N N . MET A 1 112 ? -6.219 -10.609 -0.932 1 98.69 112 MET A N 1
ATOM 816 C CA . MET A 1 112 ? -6.953 -11.734 -1.496 1 98.69 112 MET A CA 1
ATOM 817 C C . MET A 1 112 ? -6.797 -12.977 -0.626 1 98.69 112 MET A C 1
ATOM 819 O O . MET A 1 112 ? -5.824 -13.102 0.12 1 98.69 112 MET A O 1
ATOM 823 N N . THR A 1 113 ? -7.832 -13.891 -0.696 1 97.44 113 THR A N 1
ATOM 824 C CA . THR A 1 113 ? -7.801 -15.094 0.13 1 97.44 113 THR A CA 1
ATOM 825 C C . THR A 1 113 ? -8.117 -16.328 -0.704 1 97.44 113 THR A C 1
ATOM 827 O O . THR A 1 113 ? -8.594 -16.219 -1.835 1 97.44 113 THR A O 1
ATOM 830 N N . ASN A 1 114 ? -7.832 -17.531 -0.106 1 95.88 114 ASN A N 1
ATOM 831 C CA . ASN A 1 114 ? -7.969 -18.734 -0.926 1 95.88 114 ASN A CA 1
ATOM 832 C C . ASN A 1 114 ? -8.531 -19.891 -0.12 1 95.88 114 ASN A C 1
ATOM 834 O O . ASN A 1 114 ? -8.617 -21.016 -0.623 1 95.88 114 ASN A O 1
ATOM 838 N N . ASP A 1 115 ? -8.789 -19.703 1.133 1 91.25 115 ASP A N 1
ATOM 839 C CA . ASP A 1 115 ? -9.344 -20.75 1.987 1 91.25 115 ASP A CA 1
ATOM 840 C C . ASP A 1 115 ? -10.664 -20.297 2.607 1 91.25 115 ASP A C 1
ATOM 842 O O . ASP A 1 115 ? -10.68 -19.5 3.539 1 91.25 115 ASP A O 1
ATOM 846 N N . GLU A 1 116 ? -11.75 -20.844 2.152 1 82 116 GLU A N 1
ATOM 847 C CA . GLU A 1 116 ? -13.078 -20.438 2.598 1 82 116 GLU A CA 1
ATOM 848 C C . GLU A 1 116 ? -13.32 -20.828 4.051 1 82 116 GLU A C 1
ATOM 850 O O . GLU A 1 116 ? -14.031 -20.141 4.781 1 82 116 GLU A O 1
ATOM 855 N N . TYR A 1 117 ? -12.758 -22.016 4.336 1 81.25 117 TYR A N 1
ATOM 856 C CA . TYR A 1 117 ? -12.945 -22.516 5.691 1 81.25 117 TYR A CA 1
ATOM 857 C C . TYR A 1 117 ? -11.602 -22.812 6.352 1 81.25 117 TYR A C 1
ATOM 859 O O . TYR A 1 117 ? -11.305 -23.969 6.676 1 81.25 117 TYR A O 1
ATOM 867 N N . PRO A 1 118 ? -10.953 -21.828 6.539 1 75.56 118 PRO A N 1
ATOM 868 C CA . PRO A 1 118 ? -9.578 -22.062 6.992 1 75.56 118 PRO A CA 1
ATOM 869 C C . PRO A 1 118 ? -9.516 -22.938 8.242 1 75.56 118 PRO A C 1
ATOM 871 O O . PRO A 1 118 ? -10.25 -22.703 9.203 1 75.56 118 PRO A O 1
ATOM 874 N N . ILE A 1 119 ? -8.695 -24.047 8.164 1 73.31 119 ILE A N 1
ATOM 875 C CA . ILE A 1 119 ? -8.289 -24.969 9.219 1 73.31 119 ILE A CA 1
ATOM 876 C C . ILE A 1 119 ? -9.492 -25.797 9.664 1 73.31 119 ILE A C 1
ATOM 878 O O . ILE A 1 119 ? -9.43 -26.5 10.672 1 73.31 119 ILE A O 1
ATOM 882 N N . ARG A 1 120 ? -10.648 -25.422 9.164 1 70.25 120 ARG A N 1
ATOM 883 C CA . ARG A 1 120 ? -11.82 -26.156 9.609 1 70.25 120 ARG A CA 1
ATOM 884 C C . ARG A 1 120 ? -12.102 -27.359 8.695 1 70.25 120 ARG A C 1
ATOM 886 O O . ARG A 1 120 ? -12.711 -28.328 9.117 1 70.25 120 ARG A O 1
ATOM 893 N N . GLN A 1 121 ? -11.805 -27.156 7.52 1 66.5 121 GLN A N 1
ATOM 894 C CA . GLN A 1 121 ? -12.008 -28.234 6.551 1 66.5 121 GLN A CA 1
ATOM 895 C C . GLN A 1 121 ? -10.781 -28.422 5.668 1 66.5 121 GLN A C 1
ATOM 897 O O . GLN A 1 121 ? -10.039 -27.469 5.422 1 66.5 121 GLN A O 1
ATOM 902 N N . ASP A 1 122 ? -10.359 -29.734 5.551 1 66.19 122 ASP A N 1
ATOM 903 C CA . ASP A 1 122 ? -9.305 -30.047 4.59 1 66.19 122 ASP A CA 1
ATOM 904 C C . ASP A 1 122 ? -9.797 -29.875 3.156 1 66.19 122 ASP A C 1
ATOM 906 O O . ASP A 1 122 ? -10.32 -30.812 2.551 1 66.19 122 ASP A O 1
ATOM 910 N N . THR A 1 123 ? -9.984 -28.656 2.779 1 71.69 123 THR A N 1
ATOM 911 C CA . THR A 1 123 ? -10.414 -28.375 1.414 1 71.69 123 THR A CA 1
ATOM 912 C C . THR A 1 123 ? -9.273 -27.766 0.605 1 71.69 123 THR A C 1
ATOM 914 O O . THR A 1 123 ? -8.297 -27.281 1.173 1 71.69 123 THR A O 1
ATOM 917 N N . ASP A 1 124 ? -9.383 -28.031 -0.657 1 83.88 124 ASP A N 1
ATOM 918 C CA . ASP A 1 124 ? -8.406 -27.469 -1.581 1 83.88 124 ASP A CA 1
ATOM 919 C C . ASP A 1 124 ? -8.445 -25.938 -1.547 1 83.88 124 ASP A C 1
ATOM 921 O O . ASP A 1 124 ? -9.516 -25.344 -1.409 1 83.88 124 ASP A O 1
ATOM 925 N N . LEU A 1 125 ? -7.32 -25.391 -1.498 1 91.25 125 LEU A N 1
ATOM 926 C CA . LEU A 1 125 ? -7.215 -23.938 -1.627 1 91.25 125 LEU A CA 1
ATOM 927 C C . LEU A 1 125 ? -7.676 -23.484 -3.008 1 91.25 125 LEU A C 1
ATOM 929 O O . LEU A 1 125 ? -7.336 -24.109 -4.016 1 91.25 125 LEU A O 1
ATOM 933 N N . VAL A 1 126 ? -8.539 -22.484 -2.998 1 94.5 126 VAL A N 1
ATOM 934 C CA . VAL A 1 126 ? -9.008 -21.906 -4.254 1 94.5 126 VAL A CA 1
ATOM 935 C C . VAL A 1 126 ? -8.844 -20.391 -4.215 1 94.5 126 VAL A C 1
ATOM 937 O O . VAL A 1 126 ? -9.602 -19.703 -3.531 1 94.5 126 VAL A O 1
ATOM 940 N N . GLY A 1 127 ? -7.895 -19.859 -4.941 1 97.06 127 GLY A N 1
ATOM 941 C CA . GLY A 1 127 ? -7.711 -18.422 -5.035 1 97.06 127 GLY A CA 1
ATOM 942 C C . GLY A 1 127 ? -8.727 -17.75 -5.934 1 97.06 127 GLY A C 1
ATOM 943 O O . GLY A 1 127 ? -9.453 -18.422 -6.668 1 97.06 127 GLY A O 1
ATOM 944 N N . PRO A 1 128 ? -8.805 -16.453 -5.895 1 98.62 128 PRO A N 1
ATOM 945 C CA . PRO A 1 128 ? -9.695 -15.719 -6.793 1 98.62 128 PRO A CA 1
ATOM 946 C C . PRO A 1 128 ? -9.133 -15.594 -8.211 1 98.62 128 PRO A C 1
ATOM 948 O O . PRO A 1 128 ? -7.961 -15.906 -8.438 1 98.62 128 PRO A O 1
ATOM 951 N N . THR A 1 129 ? -10 -15.289 -9.094 1 98.88 129 THR A N 1
ATOM 952 C CA . THR A 1 129 ? -9.656 -14.969 -10.469 1 98.88 129 THR A CA 1
ATOM 953 C C . THR A 1 129 ? -9.992 -13.516 -10.789 1 98.88 129 THR A C 1
ATOM 955 O O . THR A 1 129 ? -11.156 -13.109 -10.719 1 98.88 129 THR A O 1
ATOM 958 N N . ILE A 1 130 ? -9.023 -12.727 -11.117 1 98.94 130 ILE A N 1
ATOM 959 C CA . ILE A 1 130 ? -9.203 -11.328 -11.508 1 98.94 130 ILE A CA 1
ATOM 960 C C . ILE A 1 130 ? -9.125 -11.203 -13.023 1 98.94 130 ILE A C 1
ATOM 962 O O . ILE A 1 130 ? -8.086 -11.484 -13.625 1 98.94 130 ILE A O 1
ATOM 966 N N . GLY A 1 131 ? -10.172 -10.781 -13.641 1 98.81 131 GLY A N 1
ATOM 967 C CA . GLY A 1 131 ? -10.234 -10.719 -15.086 1 98.81 131 GLY A CA 1
ATOM 968 C C . GLY A 1 131 ? -9.438 -9.57 -15.672 1 98.81 131 GLY A C 1
ATOM 969 O O . GLY A 1 131 ? -9.102 -8.617 -14.961 1 98.81 131 GLY A O 1
ATOM 970 N N . ASP A 1 132 ? -9.242 -9.695 -17.016 1 98.56 132 ASP A N 1
ATOM 971 C CA . ASP A 1 132 ? -8.492 -8.664 -17.719 1 98.56 132 ASP A CA 1
ATOM 972 C C . ASP A 1 132 ? -9.133 -7.289 -17.531 1 98.56 132 ASP A C 1
ATOM 974 O O . ASP A 1 132 ? -10.352 -7.156 -17.594 1 98.56 132 ASP A O 1
ATOM 978 N N . GLY A 1 133 ? -8.266 -6.293 -17.266 1 97.94 133 GLY A N 1
ATOM 979 C CA . GLY A 1 133 ? -8.727 -4.918 -17.25 1 97.94 133 GLY A CA 1
ATOM 980 C C . GLY A 1 133 ? -9.445 -4.551 -15.961 1 97.94 133 GLY A C 1
ATOM 981 O O . GLY A 1 133 ? -9.953 -3.434 -15.82 1 97.94 133 GLY A O 1
ATOM 982 N N . ALA A 1 134 ? -9.578 -5.406 -15.023 1 98.31 134 ALA A N 1
ATOM 983 C CA . ALA A 1 134 ? -10.242 -5.105 -13.758 1 98.31 134 ALA A CA 1
ATOM 984 C C . ALA A 1 134 ? -9.367 -4.211 -12.875 1 98.31 134 ALA A C 1
ATOM 986 O O . ALA A 1 134 ? -8.148 -4.16 -13.055 1 98.31 134 ALA A O 1
ATOM 987 N N . SER A 1 135 ? -10.016 -3.506 -11.992 1 98.25 135 SER A N 1
ATOM 988 C CA . SER A 1 135 ? -9.367 -2.701 -10.961 1 98.25 135 SER A CA 1
ATOM 989 C C . SER A 1 135 ? -9.852 -3.084 -9.57 1 98.25 135 SER A C 1
ATOM 991 O O . SER A 1 135 ? -11.055 -3.115 -9.312 1 98.25 135 SER A O 1
ATOM 993 N N . ILE A 1 136 ? -8.891 -3.398 -8.703 1 98.62 136 ILE A N 1
ATOM 994 C CA . ILE A 1 136 ? -9.188 -3.701 -7.305 1 98.62 136 ILE A CA 1
ATOM 995 C C . ILE A 1 136 ? -8.812 -2.51 -6.426 1 98.62 136 ILE A C 1
ATOM 997 O O . ILE A 1 136 ? -7.641 -2.125 -6.359 1 98.62 136 ILE A O 1
ATOM 1001 N N . GLY A 1 137 ? -9.773 -1.937 -5.727 1 98.12 137 GLY A N 1
ATOM 1002 C CA . GLY A 1 137 ? -9.539 -0.749 -4.918 1 98.12 137 GLY A CA 1
ATOM 1003 C C . GLY A 1 137 ? -8.68 -1.014 -3.699 1 98.12 137 GLY A C 1
ATOM 1004 O O . GLY A 1 137 ? -8.523 -2.162 -3.279 1 98.12 137 GLY A O 1
ATOM 1005 N N . ALA A 1 138 ? -8.18 0.112 -3.162 1 98.44 138 ALA A N 1
ATOM 1006 C CA . ALA A 1 138 ? -7.32 0.05 -1.981 1 98.44 138 ALA A CA 1
ATOM 1007 C C . ALA A 1 138 ? -8.047 -0.608 -0.811 1 98.44 138 ALA A C 1
ATOM 1009 O O . ALA A 1 138 ? -9.234 -0.359 -0.587 1 98.44 138 ALA A O 1
ATOM 1010 N N . ASN A 1 139 ? -7.293 -1.471 -0.015 1 98.25 139 ASN A N 1
ATOM 1011 C CA . ASN A 1 139 ? -7.766 -2.115 1.204 1 98.25 139 ASN A CA 1
ATOM 1012 C C . ASN A 1 139 ? -9.008 -2.965 0.943 1 98.25 139 ASN A C 1
ATOM 1014 O O . ASN A 1 139 ? -9.789 -3.23 1.859 1 98.25 139 ASN A O 1
ATOM 1018 N N . ALA A 1 140 ? -9.281 -3.336 -0.313 1 98.62 140 ALA A N 1
ATOM 1019 C CA . ALA A 1 140 ? -10.359 -4.27 -0.603 1 98.62 140 ALA A CA 1
ATOM 1020 C C . ALA A 1 140 ? -9.984 -5.691 -0.202 1 98.62 140 ALA A C 1
ATOM 1022 O O . ALA A 1 140 ? -8.797 -6.035 -0.157 1 98.62 140 ALA A O 1
ATOM 1023 N N . THR A 1 141 ? -10.961 -6.488 0.074 1 98.69 141 THR A N 1
ATOM 1024 C CA . THR A 1 141 ? -10.789 -7.898 0.4 1 98.69 141 THR A CA 1
ATOM 1025 C C . THR A 1 141 ? -11.539 -8.781 -0.594 1 98.69 141 THR A C 1
ATOM 1027 O O . THR A 1 141 ? -12.742 -8.594 -0.813 1 98.69 141 THR A O 1
ATOM 1030 N N . ILE A 1 142 ? -10.867 -9.688 -1.221 1 98.81 142 ILE A N 1
ATOM 1031 C CA . ILE A 1 142 ? -11.477 -10.625 -2.158 1 98.81 142 ILE A CA 1
ATOM 1032 C C . ILE A 1 142 ? -11.492 -12.031 -1.55 1 98.81 142 ILE A C 1
ATOM 1034 O O . ILE A 1 142 ? -10.438 -12.57 -1.198 1 98.81 142 ILE A O 1
ATOM 1038 N N . LEU A 1 143 ? -12.633 -12.648 -1.449 1 97.88 143 LEU A N 1
ATOM 1039 C CA . LEU A 1 143 ? -12.766 -13.938 -0.774 1 97.88 143 LEU A CA 1
ATOM 1040 C C . LEU A 1 143 ? -12.383 -15.086 -1.706 1 97.88 143 LEU A C 1
ATOM 1042 O O . LEU A 1 143 ? -12.281 -14.891 -2.92 1 97.88 143 LEU A O 1
ATOM 1046 N N . PRO A 1 144 ? -12.211 -16.266 -1.159 1 96.38 144 PRO A N 1
ATOM 1047 C CA . PRO A 1 144 ? -11.773 -17.422 -1.938 1 96.38 144 PRO A CA 1
ATOM 1048 C C . PRO A 1 144 ? -12.734 -17.766 -3.07 1 96.38 144 PRO A C 1
ATOM 1050 O O . PRO A 1 144 ? -13.953 -17.719 -2.889 1 96.38 144 PRO A O 1
ATOM 1053 N N . GLY A 1 145 ? -12.148 -18.016 -4.242 1 96.81 145 GLY A N 1
ATOM 1054 C CA . GLY A 1 145 ? -12.93 -18.562 -5.34 1 96.81 145 GLY A CA 1
ATOM 1055 C C . GLY A 1 145 ? -13.734 -17.516 -6.082 1 96.81 145 GLY A C 1
ATOM 1056 O O . GLY A 1 145 ? -14.391 -17.828 -7.078 1 96.81 145 GLY A O 1
ATOM 1057 N N . VAL A 1 146 ? -13.758 -16.312 -5.668 1 98.44 146 VAL A N 1
ATOM 1058 C CA . VAL A 1 146 ? -14.5 -15.234 -6.301 1 98.44 146 VAL A CA 1
ATOM 1059 C C . VAL A 1 146 ? -13.883 -14.906 -7.66 1 98.44 146 VAL A C 1
ATOM 1061 O O . VAL A 1 146 ? -12.656 -14.859 -7.797 1 98.44 146 VAL A O 1
ATOM 1064 N N . SER A 1 147 ? -14.719 -14.664 -8.625 1 98.88 147 SER A N 1
ATOM 1065 C CA . SER A 1 147 ? -14.281 -14.18 -9.93 1 98.88 147 SER A CA 1
ATOM 1066 C C . SER A 1 147 ? -14.641 -12.711 -10.117 1 98.88 147 SER A C 1
ATOM 1068 O O . SER A 1 147 ? -15.805 -12.328 -10.008 1 98.88 147 SER A O 1
ATOM 1070 N N . ILE A 1 148 ? -13.672 -11.898 -10.352 1 98.94 148 ILE A N 1
ATOM 1071 C CA . ILE A 1 148 ? -13.867 -10.508 -10.742 1 98.94 148 ILE A CA 1
ATOM 1072 C C . ILE A 1 148 ? -13.875 -10.398 -12.266 1 98.94 148 ILE A C 1
ATOM 1074 O O . ILE A 1 148 ? -12.891 -10.719 -12.922 1 98.94 148 ILE A O 1
ATOM 1078 N N . GLY A 1 149 ? -14.938 -9.945 -12.805 1 98.75 149 GLY A N 1
ATOM 1079 C CA . GLY A 1 149 ? -15.125 -9.93 -14.25 1 98.75 149 GLY A CA 1
ATOM 1080 C C . GLY A 1 149 ? -14.211 -8.945 -14.953 1 98.75 149 GLY A C 1
ATOM 1081 O O . GLY A 1 149 ? -13.719 -7.996 -14.344 1 98.75 149 GLY A O 1
ATOM 1082 N N . GLU A 1 150 ? -14.07 -9.188 -16.281 1 98.19 150 GLU A N 1
ATOM 1083 C CA . GLU A 1 150 ? -13.266 -8.312 -17.125 1 98.19 150 GLU A CA 1
ATOM 1084 C C . GLU A 1 150 ? -13.742 -6.863 -17.016 1 98.19 150 GLU A C 1
ATOM 1086 O O . GLU A 1 150 ? -14.945 -6.594 -17.094 1 98.19 150 GLU A O 1
ATOM 1091 N N . GLY A 1 151 ? -12.758 -5.973 -16.766 1 97.31 151 GLY A N 1
ATOM 1092 C CA . GLY A 1 151 ? -13.062 -4.551 -16.75 1 97.31 151 GLY A CA 1
ATOM 1093 C C . GLY A 1 151 ? -13.859 -4.113 -15.539 1 97.31 151 GLY A C 1
ATOM 1094 O O . GLY A 1 151 ? -14.258 -2.953 -15.438 1 97.31 151 GLY A O 1
ATOM 1095 N N . ALA A 1 152 ? -14.156 -4.957 -14.617 1 98 152 ALA A N 1
ATOM 1096 C CA . ALA A 1 152 ? -14.906 -4.609 -13.414 1 98 152 ALA A CA 1
ATOM 1097 C C . ALA A 1 152 ? -14.062 -3.75 -12.477 1 98 152 ALA A C 1
ATOM 1099 O O . ALA A 1 152 ? -12.836 -3.705 -12.602 1 98 152 ALA A O 1
ATOM 1100 N N . PHE A 1 153 ? -14.797 -3.076 -11.617 1 97.69 153 PHE A N 1
ATOM 1101 C CA . PHE A 1 153 ? -14.164 -2.227 -10.617 1 97.69 153 PHE A CA 1
ATOM 1102 C C . PHE A 1 153 ? -14.625 -2.598 -9.219 1 97.69 153 PHE A C 1
ATOM 1104 O O . PHE A 1 153 ? -15.828 -2.693 -8.961 1 97.69 153 PHE A O 1
ATOM 1111 N N . VAL A 1 154 ? -13.711 -2.895 -8.336 1 98.19 154 VAL A N 1
ATOM 1112 C CA . VAL A 1 154 ? -14.008 -3.059 -6.918 1 98.19 154 VAL A CA 1
ATOM 1113 C C . VAL A 1 154 ? -13.617 -1.79 -6.16 1 98.19 154 VAL A C 1
ATOM 1115 O O . VAL A 1 154 ? -12.453 -1.385 -6.172 1 98.19 154 VAL A O 1
ATOM 1118 N N . ALA A 1 155 ? -14.547 -1.195 -5.484 1 97.44 155 ALA A N 1
ATOM 1119 C CA . ALA A 1 155 ? -14.305 0.051 -4.762 1 97.44 155 ALA A CA 1
ATOM 1120 C C . ALA A 1 155 ? -13.375 -0.175 -3.576 1 97.44 155 ALA A C 1
ATOM 1122 O O . ALA A 1 155 ? -13.305 -1.28 -3.033 1 97.44 155 ALA A O 1
ATOM 1123 N N . ALA A 1 156 ? -12.688 0.914 -3.238 1 98 156 ALA A N 1
ATOM 1124 C CA . ALA A 1 156 ? -11.797 0.856 -2.084 1 98 156 ALA A CA 1
ATOM 1125 C C . ALA A 1 156 ? -12.539 0.399 -0.835 1 98 156 ALA A C 1
ATOM 1127 O O . ALA A 1 156 ? -13.68 0.812 -0.6 1 98 156 ALA A O 1
ATOM 1128 N N . GLY A 1 157 ? -11.859 -0.514 -0.027 1 97.88 157 GLY A N 1
ATOM 1129 C CA . GLY A 1 157 ? -12.375 -0.945 1.262 1 97.88 157 GLY A CA 1
ATOM 1130 C C . GLY A 1 157 ? -13.492 -1.967 1.145 1 97.88 157 GLY A C 1
ATOM 1131 O O . GLY A 1 157 ? -14.055 -2.398 2.152 1 97.88 157 GLY A O 1
ATOM 1132 N N . SER A 1 158 ? -13.859 -2.385 -0.019 1 98.06 158 SER A N 1
ATOM 1133 C CA . SER A 1 158 ? -14.977 -3.307 -0.208 1 98.06 158 SER A CA 1
ATOM 1134 C C . SER A 1 158 ? -14.578 -4.734 0.158 1 98.06 158 SER A C 1
ATOM 1136 O O . SER A 1 158 ? -13.406 -5.102 0.078 1 98.06 158 SER A O 1
ATOM 1138 N N . VAL A 1 159 ? -15.539 -5.496 0.568 1 98.31 159 VAL A N 1
ATOM 1139 C CA . VAL A 1 159 ? -15.375 -6.93 0.8 1 98.31 159 VAL A CA 1
ATOM 1140 C C . VAL A 1 159 ? -16.219 -7.715 -0.206 1 98.31 159 VAL A C 1
ATOM 1142 O O . VAL A 1 159 ? -17.438 -7.719 -0.132 1 98.31 159 VAL A O 1
ATOM 1145 N N . VAL A 1 160 ? -15.57 -8.422 -1.096 1 98.75 160 VAL A N 1
ATOM 1146 C CA . VAL A 1 160 ? -16.25 -9.102 -2.193 1 98.75 160 VAL A CA 1
ATOM 1147 C C . VAL A 1 160 ? -16.422 -10.578 -1.852 1 98.75 160 VAL A C 1
ATOM 1149 O O . VAL A 1 160 ? -15.453 -11.328 -1.773 1 98.75 160 VAL A O 1
ATOM 1152 N N . THR A 1 161 ? -17.656 -10.977 -1.752 1 97.94 161 THR A N 1
ATOM 1153 C CA . THR A 1 161 ? -17.953 -12.328 -1.298 1 97.94 161 THR A CA 1
ATOM 1154 C C . THR A 1 161 ? -18.562 -13.156 -2.426 1 97.94 161 THR A C 1
ATOM 1156 O O . THR A 1 161 ? -18.688 -14.375 -2.311 1 97.94 161 THR A O 1
ATOM 1159 N N . GLU A 1 162 ? -18.984 -12.445 -3.457 1 98.06 162 GLU A N 1
ATOM 1160 C CA . GLU A 1 162 ? -19.578 -13.094 -4.617 1 98.06 162 GLU A CA 1
ATOM 1161 C C . GLU A 1 162 ? -18.953 -12.594 -5.918 1 98.06 162 GLU A C 1
ATOM 1163 O O . GLU A 1 162 ? -18.312 -11.539 -5.938 1 98.06 162 GLU A O 1
ATOM 1168 N N . ASP A 1 163 ? -19.219 -13.359 -6.953 1 98.75 163 ASP A N 1
ATOM 1169 C CA . ASP A 1 163 ? -18.656 -13 -8.25 1 98.75 163 ASP A CA 1
ATOM 1170 C C . ASP A 1 163 ? -19.125 -11.617 -8.688 1 98.75 163 ASP A C 1
ATOM 1172 O O . ASP A 1 163 ? -20.266 -11.242 -8.453 1 98.75 163 ASP A O 1
ATOM 1176 N N . VAL A 1 164 ? -18.297 -10.891 -9.375 1 98.81 164 VAL A N 1
ATOM 1177 C CA . VAL A 1 164 ? -18.578 -9.562 -9.906 1 98.81 164 VAL A CA 1
ATOM 1178 C C . VAL A 1 164 ? -18.656 -9.625 -11.43 1 98.81 164 VAL A C 1
ATOM 1180 O O . VAL A 1 164 ? -17.688 -9.953 -12.102 1 98.81 164 VAL A O 1
ATOM 1183 N N . PRO A 1 165 ? -19.766 -9.32 -11.992 1 98.62 165 PRO A N 1
ATOM 1184 C CA . PRO A 1 165 ? -19.891 -9.359 -13.445 1 98.62 165 PRO A CA 1
ATOM 1185 C C . PRO A 1 165 ? -18.938 -8.383 -14.148 1 98.62 165 PRO A C 1
ATOM 1187 O O . PRO A 1 165 ? -18.516 -7.395 -13.539 1 98.62 165 PRO A O 1
ATOM 1190 N N . PRO A 1 166 ? -18.641 -8.703 -15.438 1 98.19 166 PRO A N 1
ATOM 1191 C CA . PRO A 1 166 ? -17.781 -7.785 -16.188 1 98.19 166 PRO A CA 1
ATOM 1192 C C . PRO A 1 166 ? -18.359 -6.367 -16.25 1 98.19 166 PRO A C 1
ATOM 1194 O O . PRO A 1 166 ? -19.578 -6.191 -16.297 1 98.19 166 PRO A O 1
ATOM 1197 N N . GLU A 1 167 ? -17.422 -5.418 -16.219 1 97.38 167 GLU A N 1
ATOM 1198 C CA . GLU A 1 167 ? -17.75 -4.012 -16.438 1 97.38 167 GLU A CA 1
ATOM 1199 C C . GLU A 1 167 ? -18.812 -3.531 -15.469 1 97.38 167 GLU A C 1
ATOM 1201 O O . GLU A 1 167 ? -19.781 -2.871 -15.875 1 97.38 167 GLU A O 1
ATOM 1206 N N . THR A 1 168 ? -18.734 -3.934 -14.25 1 97.88 168 THR A N 1
ATOM 1207 C CA . THR A 1 168 ? -19.594 -3.455 -13.18 1 97.88 168 THR A CA 1
ATOM 1208 C C . THR A 1 168 ? -18.766 -2.975 -11.992 1 97.88 168 THR A C 1
ATOM 1210 O O . THR A 1 168 ? -17.547 -3.15 -11.969 1 97.88 168 THR A O 1
ATOM 1213 N N . LEU A 1 169 ? -19.484 -2.33 -11.109 1 97.31 169 LEU A N 1
ATOM 1214 C CA . LEU A 1 169 ? -18.875 -1.836 -9.883 1 97.31 169 LEU A CA 1
ATOM 1215 C C . LEU A 1 169 ? -19.297 -2.678 -8.688 1 97.31 169 LEU A C 1
ATOM 1217 O O . LEU A 1 169 ? -20.5 -2.893 -8.469 1 97.31 169 LEU A O 1
ATOM 1221 N N . ALA A 1 170 ? -18.375 -3.225 -7.941 1 98.19 170 ALA A N 1
ATOM 1222 C CA . ALA A 1 170 ? -18.641 -3.82 -6.633 1 98.19 170 ALA A CA 1
ATOM 1223 C C . ALA A 1 170 ? -18.312 -2.844 -5.508 1 98.19 170 ALA A C 1
ATOM 1225 O O . ALA A 1 170 ? -17.188 -2.33 -5.434 1 98.19 170 ALA A O 1
ATOM 1226 N N . ILE A 1 171 ? -19.234 -2.625 -4.617 1 97.19 171 ILE A N 1
ATOM 1227 C CA . ILE A 1 171 ? -19 -1.623 -3.582 1 97.19 171 ILE A CA 1
ATOM 1228 C C . ILE A 1 171 ? -19.703 -2.045 -2.291 1 97.19 171 ILE A C 1
ATOM 1230 O O . ILE A 1 171 ? -20.828 -2.549 -2.322 1 97.19 171 ILE A O 1
ATOM 1234 N N . GLY A 1 172 ? -18.922 -1.879 -1.172 1 95.81 172 GLY A N 1
ATOM 1235 C CA . GLY A 1 172 ? -19.547 -2.107 0.121 1 95.81 172 GLY A CA 1
ATOM 1236 C C . GLY A 1 172 ? -19.047 -3.357 0.815 1 95.81 172 GLY A C 1
ATOM 1237 O O . GLY A 1 172 ? -18.141 -4.027 0.318 1 95.81 172 GLY A O 1
ATOM 1238 N N . THR A 1 173 ? -19.609 -3.658 2.074 1 95.94 173 THR A N 1
ATOM 1239 C CA . THR A 1 173 ? -19.25 -4.797 2.914 1 95.94 173 THR A CA 1
ATOM 1240 C C . THR A 1 173 ? -20.5 -5.441 3.506 1 95.94 173 THR A C 1
ATOM 1242 O O . THR A 1 173 ? -21.078 -4.926 4.469 1 95.94 173 THR A O 1
ATOM 1245 N N . PRO A 1 174 ? -20.969 -6.48 3.035 1 96.62 174 PRO A N 1
ATOM 1246 C CA . PRO A 1 174 ? -20.484 -7.137 1.814 1 96.62 174 PRO A CA 1
ATOM 1247 C C . PRO A 1 174 ? -20.766 -6.316 0.557 1 96.62 174 PRO A C 1
ATOM 1249 O O . PRO A 1 174 ? -21.703 -5.516 0.531 1 96.62 174 PRO A O 1
ATOM 1252 N N . ALA A 1 175 ? -19.984 -6.57 -0.416 1 97.5 175 ALA A N 1
ATOM 1253 C CA . ALA A 1 175 ? -20.094 -5.758 -1.626 1 97.5 175 ALA A CA 1
ATOM 1254 C C . ALA A 1 175 ? -21.359 -6.117 -2.414 1 97.5 175 ALA A C 1
ATOM 1256 O O . ALA A 1 175 ? -21.75 -7.285 -2.475 1 97.5 175 ALA A O 1
ATOM 1257 N N . ARG A 1 176 ? -21.906 -5.129 -2.994 1 97.69 176 ARG A N 1
ATOM 1258 C CA . ARG A 1 176 ? -22.969 -5.277 -3.973 1 97.69 176 ARG A CA 1
ATOM 1259 C C . ARG A 1 176 ? -22.547 -4.742 -5.336 1 97.69 176 ARG A C 1
ATOM 1261 O O . ARG A 1 176 ? -21.656 -3.898 -5.426 1 97.69 176 ARG A O 1
ATOM 1268 N N . THR A 1 177 ? -23.25 -5.273 -6.363 1 97.69 177 THR A N 1
ATOM 1269 C CA . THR A 1 177 ? -22.891 -4.898 -7.727 1 97.69 177 THR A CA 1
ATOM 1270 C C . THR A 1 177 ? -23.75 -3.725 -8.203 1 97.69 177 THR A C 1
ATOM 1272 O O . THR A 1 177 ? -24.969 -3.715 -8.008 1 97.69 177 THR A O 1
ATOM 1275 N N . GLU A 1 178 ? -23.094 -2.773 -8.766 1 97.19 178 GLU A N 1
ATOM 1276 C CA . GLU A 1 178 ? -23.734 -1.602 -9.359 1 97.19 178 GLU A CA 1
ATOM 1277 C C . GLU A 1 178 ? -23.172 -1.324 -10.758 1 97.19 178 GLU A C 1
ATOM 1279 O O . GLU A 1 178 ? -22.109 -1.82 -11.117 1 97.19 178 GLU A O 1
ATOM 1284 N N . PRO A 1 179 ? -23.984 -0.594 -11.578 1 96.12 179 PRO A N 1
ATOM 1285 C CA . PRO A 1 179 ? -23.406 -0.166 -12.859 1 96.12 179 PRO A CA 1
ATOM 1286 C C . PRO A 1 179 ? -22.172 0.704 -12.688 1 96.12 179 PRO A C 1
ATOM 1288 O O . PRO A 1 179 ? -22.078 1.485 -11.734 1 96.12 179 PRO A O 1
ATOM 1291 N N . LEU A 1 180 ? -21.344 0.577 -13.648 1 93.56 180 LEU A N 1
ATOM 1292 C CA . LEU A 1 180 ? -20.141 1.406 -13.602 1 93.56 180 LEU A CA 1
ATOM 1293 C C . LEU A 1 180 ? -20.484 2.863 -13.898 1 93.56 180 LEU A C 1
ATOM 1295 O O . LEU A 1 180 ? -21.125 3.166 -14.906 1 93.56 180 LEU A O 1
ATOM 1299 N N . PRO A 1 181 ? -20.062 3.682 -13.055 1 91 181 PRO A N 1
ATOM 1300 C CA . PRO A 1 181 ? -20.25 5.09 -13.414 1 91 181 PRO A CA 1
ATOM 1301 C C . PRO A 1 181 ? -19.453 5.488 -14.656 1 91 181 PRO A C 1
ATOM 1303 O O . PRO A 1 181 ? -18.469 4.828 -15.008 1 91 181 PRO A O 1
ATOM 1306 N N . GLU A 1 182 ? -19.875 6.562 -15.289 1 88.81 182 GLU A N 1
ATOM 1307 C CA . GLU A 1 182 ? -19.297 7.004 -16.547 1 88.81 182 GLU A CA 1
ATOM 1308 C C . GLU A 1 182 ? -17.797 7.238 -16.422 1 88.81 182 GLU A C 1
ATOM 1310 O O . GLU A 1 182 ? -17.031 6.902 -17.328 1 88.81 182 GLU A O 1
ATOM 1315 N N . GLN A 1 183 ? -17.391 7.738 -15.32 1 86.62 183 GLN A N 1
ATOM 1316 C CA . GLN A 1 183 ? -15.992 8.102 -15.102 1 86.62 183 GLN A CA 1
ATOM 1317 C C . GLN A 1 183 ? -15.094 6.863 -15.102 1 86.62 183 GLN A C 1
ATOM 1319 O O . GLN A 1 183 ? -13.891 6.961 -15.344 1 86.62 183 GLN A O 1
ATOM 1324 N N . LEU A 1 184 ? -15.742 5.734 -14.867 1 88.88 184 LEU A N 1
ATOM 1325 C CA . LEU A 1 184 ? -14.984 4.496 -14.734 1 88.88 184 LEU A CA 1
ATOM 1326 C C . LEU A 1 184 ? -15.172 3.609 -15.961 1 88.88 184 LEU A C 1
ATOM 1328 O O . LEU A 1 184 ? -14.508 2.578 -16.094 1 88.88 184 LEU A O 1
ATOM 1332 N N . ASP A 1 185 ? -16 4.039 -16.797 1 86.94 185 ASP A N 1
ATOM 1333 C CA . ASP A 1 185 ? -16.328 3.207 -17.953 1 86.94 185 ASP A CA 1
ATOM 1334 C C . ASP A 1 185 ? -15.328 3.412 -19.078 1 86.94 185 ASP A C 1
ATOM 1336 O O . ASP A 1 185 ? -15.695 3.855 -20.172 1 86.94 185 ASP A O 1
ATOM 1340 N N . ARG A 1 186 ? -14.164 3.176 -18.797 1 87.38 186 ARG A N 1
ATOM 1341 C CA . ARG A 1 186 ? -13.031 3.213 -19.719 1 87.38 186 ARG A CA 1
ATOM 1342 C C . ARG A 1 186 ? -11.984 2.166 -19.359 1 87.38 186 ARG A C 1
ATOM 1344 O O . ARG A 1 186 ? -11.891 1.763 -18.188 1 87.38 186 ARG A O 1
ATOM 1351 N N . PRO A 1 187 ? -11.266 1.732 -20.359 1 88.56 187 PRO A N 1
ATOM 1352 C CA . PRO A 1 187 ? -10.242 0.73 -20.062 1 88.56 187 PRO A CA 1
ATOM 1353 C C . PRO A 1 187 ? -9.094 1.296 -19.234 1 88.56 187 PRO A C 1
ATOM 1355 O O . PRO A 1 187 ? -8.828 2.5 -19.281 1 88.56 187 PRO A O 1
ATOM 1358 N N . ASN A 1 188 ? -8.445 0.392 -18.5 1 92 188 ASN A N 1
ATOM 1359 C CA . ASN A 1 188 ? -7.215 0.745 -17.797 1 92 188 ASN A CA 1
ATOM 1360 C C . ASN A 1 188 ? -6.125 1.191 -18.781 1 92 188 ASN A C 1
ATOM 1362 O O . ASN A 1 188 ? -5.984 0.623 -19.859 1 92 188 ASN A O 1
ATOM 1366 N N . GLN A 1 189 ? -5.367 2.223 -18.328 1 87.31 189 GLN A N 1
ATOM 1367 C CA . GLN A 1 189 ? -4.281 2.75 -19.141 1 87.31 189 GLN A CA 1
ATOM 1368 C C . GLN A 1 189 ? -2.939 2.607 -18.422 1 87.31 189 GLN A C 1
ATOM 1370 O O . GLN A 1 189 ? -2.381 3.592 -17.938 1 87.31 189 GLN A O 1
ATOM 1375 N N . LEU A 1 190 ? -2.301 1.495 -18.297 1 81.75 190 LEU A N 1
ATOM 1376 C CA . LEU A 1 190 ? -1.055 1.252 -17.578 1 81.75 190 LEU A CA 1
ATOM 1377 C C . LEU A 1 190 ? 0.144 1.386 -18.516 1 81.75 190 LEU A C 1
ATOM 1379 O O . LEU A 1 190 ? 1.248 1.709 -18.062 1 81.75 190 LEU A O 1
ATOM 1383 N N . ALA A 1 191 ? 0.076 0.914 -19.938 1 58.88 191 ALA A N 1
ATOM 1384 C CA . ALA A 1 191 ? 1.145 1.059 -20.922 1 58.88 191 ALA A CA 1
ATOM 1385 C C . ALA A 1 191 ? 1.08 2.422 -21.609 1 58.88 191 ALA A C 1
ATOM 1387 O O . ALA A 1 191 ? -0.004 2.975 -21.797 1 58.88 191 ALA A O 1
ATOM 1388 N N . MET B 1 1 ? 33.844 18.953 4.27 1 30.66 1 MET B N 1
ATOM 1389 C CA . MET B 1 1 ? 33.281 18.531 5.547 1 30.66 1 MET B CA 1
ATOM 1390 C C . MET B 1 1 ? 32.188 17.5 5.332 1 30.66 1 MET B C 1
ATOM 1392 O O . MET B 1 1 ? 31.281 17.719 4.535 1 30.66 1 MET B O 1
ATOM 1396 N N . THR B 1 2 ? 32.312 16.234 5.449 1 39.34 2 THR B N 1
ATOM 1397 C CA . THR B 1 2 ? 31.438 15.172 4.941 1 39.34 2 THR B CA 1
ATOM 1398 C C . THR B 1 2 ? 29.984 15.383 5.391 1 39.34 2 THR B C 1
ATOM 1400 O O . THR B 1 2 ? 29.719 15.516 6.586 1 39.34 2 THR B O 1
ATOM 1403 N N . GLN B 1 3 ? 29.266 16.203 4.754 1 49.75 3 GLN B N 1
ATOM 1404 C CA . GLN B 1 3 ? 27.953 16.688 5.121 1 49.75 3 GLN B CA 1
ATOM 1405 C C . GLN B 1 3 ? 27.172 15.641 5.91 1 49.75 3 GLN B C 1
ATOM 1407 O O . GLN B 1 3 ? 27.031 14.5 5.469 1 49.75 3 GLN B O 1
ATOM 1412 N N . ARG B 1 4 ? 27.234 15.773 7.242 1 61.81 4 ARG B N 1
ATOM 1413 C CA . ARG B 1 4 ? 26.656 14.812 8.18 1 61.81 4 ARG B CA 1
ATOM 1414 C C . ARG B 1 4 ? 25.188 14.555 7.875 1 61.81 4 ARG B C 1
ATOM 1416 O O . ARG B 1 4 ? 24.391 15.492 7.766 1 61.81 4 ARG B O 1
ATOM 1423 N N . ILE B 1 5 ? 24.766 13.367 7.406 1 82.25 5 ILE B N 1
ATOM 1424 C CA . ILE B 1 5 ? 23.438 12.891 7.004 1 82.25 5 ILE B CA 1
ATOM 1425 C C . ILE B 1 5 ? 22.5 12.914 8.203 1 82.25 5 ILE B C 1
ATOM 1427 O O . ILE B 1 5 ? 21.297 13.172 8.055 1 82.25 5 ILE B O 1
ATOM 1431 N N . HIS B 1 6 ? 23.188 12.961 9.469 1 91.81 6 HIS B N 1
ATOM 1432 C CA . HIS B 1 6 ? 22.328 12.961 10.648 1 91.81 6 HIS B CA 1
ATOM 1433 C C . HIS B 1 6 ? 22.953 13.758 11.789 1 91.81 6 HIS B C 1
ATOM 1435 O O . HIS B 1 6 ? 24.172 13.969 11.805 1 91.81 6 HIS B O 1
ATOM 1441 N N . GLY B 1 7 ? 22.141 14.312 12.711 1 96.38 7 GLY B N 1
ATOM 1442 C CA . GLY B 1 7 ? 22.578 15.094 13.859 1 96.38 7 GLY B CA 1
ATOM 1443 C C . GLY B 1 7 ? 23.281 14.266 14.914 1 96.38 7 GLY B C 1
ATOM 1444 O O . GLY B 1 7 ? 23.938 13.273 14.602 1 96.38 7 GLY B O 1
ATOM 1445 N N . LYS B 1 8 ? 23.219 14.758 16.172 1 97 8 LYS B N 1
ATOM 1446 C CA . LYS B 1 8 ? 23.938 14.133 17.266 1 97 8 LYS B CA 1
ATOM 1447 C C . LYS B 1 8 ? 23.109 13.023 17.906 1 97 8 LYS B C 1
ATOM 1449 O O . LYS B 1 8 ? 21.875 13.047 17.844 1 97 8 LYS B O 1
ATOM 1454 N N . ASN B 1 9 ? 23.766 12.008 18.469 1 98.06 9 ASN B N 1
ATOM 1455 C CA . ASN B 1 9 ? 23.188 10.961 19.312 1 98.06 9 ASN B CA 1
ATOM 1456 C C . ASN B 1 9 ? 22.156 10.133 18.547 1 98.06 9 ASN B C 1
ATOM 1458 O O . ASN B 1 9 ? 21.109 9.805 19.094 1 98.06 9 ASN B O 1
ATOM 1462 N N . CYS B 1 10 ? 22.375 9.922 17.359 1 98 10 CYS B N 1
ATOM 1463 C CA . CYS B 1 10 ? 21.516 9.062 16.547 1 98 10 CYS B CA 1
ATOM 1464 C C . CYS B 1 10 ? 21.953 7.609 16.641 1 98 10 CYS B C 1
ATOM 1466 O O . CYS B 1 10 ? 23.141 7.32 16.766 1 98 10 CYS B O 1
ATOM 1468 N N . ARG B 1 11 ? 21.062 6.703 16.703 1 98.5 11 ARG B N 1
ATOM 1469 C CA . ARG B 1 11 ? 21.266 5.262 16.609 1 98.5 11 ARG B CA 1
ATOM 1470 C C . ARG B 1 11 ? 20.703 4.711 15.312 1 98.5 11 ARG B C 1
ATOM 1472 O O . ARG B 1 11 ? 19.484 4.578 15.172 1 98.5 11 ARG B O 1
ATOM 1479 N N . ILE B 1 12 ? 21.5 4.418 14.359 1 97.94 12 ILE B N 1
ATOM 1480 C CA . ILE B 1 12 ? 21.094 3.93 13.047 1 97.94 12 ILE B CA 1
ATOM 1481 C C . ILE B 1 12 ? 21.594 2.498 12.852 1 97.94 12 ILE B C 1
ATOM 1483 O O . ILE B 1 12 ? 22.797 2.238 12.922 1 97.94 12 ILE B O 1
ATOM 1487 N N . HIS B 1 13 ? 20.656 1.651 12.648 1 97.94 13 HIS B N 1
ATOM 1488 C CA . HIS B 1 13 ? 21.016 0.25 12.469 1 97.94 13 HIS B CA 1
ATOM 1489 C C . HIS B 1 13 ? 21.859 0.057 11.219 1 97.94 13 HIS B C 1
ATOM 1491 O O . HIS B 1 13 ? 21.625 0.703 10.195 1 97.94 13 HIS B O 1
ATOM 1497 N N . ASP B 1 14 ? 22.75 -0.919 11.219 1 96.38 14 ASP B N 1
ATOM 1498 C CA . ASP B 1 14 ? 23.688 -1.17 10.125 1 96.38 14 ASP B CA 1
ATOM 1499 C C . ASP B 1 14 ? 22.938 -1.592 8.859 1 96.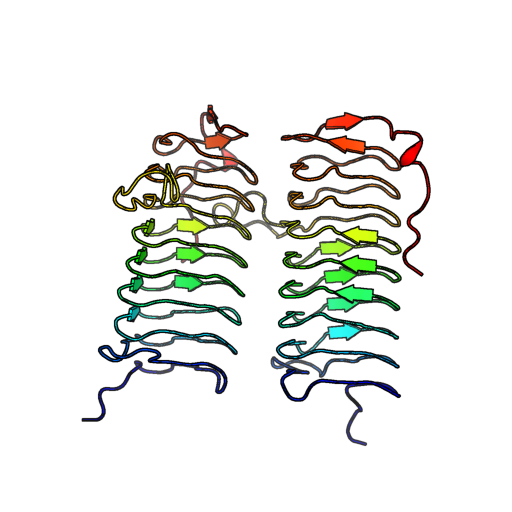38 14 ASP B C 1
ATOM 1501 O O . ASP B 1 14 ? 23.406 -1.352 7.746 1 96.38 14 ASP B O 1
ATOM 1505 N N . ASP B 1 15 ? 21.766 -2.105 9.031 1 95.25 15 ASP B N 1
ATOM 1506 C CA . ASP B 1 15 ? 21 -2.627 7.902 1 95.25 15 ASP B CA 1
ATOM 1507 C C . ASP B 1 15 ? 20.047 -1.57 7.352 1 95.25 15 ASP B C 1
ATOM 1509 O O . ASP B 1 15 ? 19.281 -1.842 6.426 1 95.25 15 ASP B O 1
ATOM 1513 N N . ALA B 1 16 ? 20.078 -0.442 7.934 1 96.62 16 ALA B N 1
ATOM 1514 C CA . ALA B 1 16 ? 19.281 0.656 7.387 1 96.62 16 ALA B CA 1
ATOM 1515 C C . ALA B 1 16 ? 19.984 1.3 6.195 1 96.62 16 ALA B C 1
ATOM 1517 O O . ALA B 1 16 ? 21.219 1.317 6.129 1 96.62 16 ALA B O 1
ATOM 1518 N N . SER B 1 17 ? 19.203 1.692 5.238 1 96.69 17 SER B N 1
ATOM 1519 C CA . SER B 1 17 ? 19.734 2.406 4.082 1 96.69 17 SER B CA 1
ATOM 1520 C C . SER B 1 17 ? 19.344 3.879 4.113 1 96.69 17 SER B C 1
ATOM 1522 O O . SER B 1 17 ? 18.156 4.211 4 1 96.69 17 SER B O 1
ATOM 1524 N N . ILE B 1 18 ? 20.312 4.762 4.234 1 96.69 18 ILE B N 1
ATOM 1525 C CA . ILE B 1 18 ? 20.078 6.203 4.27 1 96.69 18 ILE B CA 1
ATOM 1526 C C . ILE B 1 18 ? 20.672 6.844 3.016 1 96.69 18 ILE B C 1
ATOM 1528 O O . ILE B 1 18 ? 21.875 6.715 2.746 1 96.69 18 ILE B O 1
ATOM 1532 N N . GLY B 1 19 ? 19.797 7.484 2.279 1 95.25 19 GLY B N 1
ATOM 1533 C CA . GLY B 1 19 ? 20.25 8.164 1.077 1 95.25 19 GLY B CA 1
ATOM 1534 C C . GLY B 1 19 ? 20.125 7.312 -0.174 1 95.25 19 GLY B C 1
ATOM 1535 O O . GLY B 1 19 ? 21.047 7.25 -0.986 1 95.25 19 GLY B O 1
ATOM 1536 N N . ALA B 1 20 ? 19.047 6.566 -0.177 1 91.31 20 ALA B N 1
ATOM 1537 C CA . ALA B 1 20 ? 18.766 5.863 -1.423 1 91.31 20 ALA B CA 1
ATOM 1538 C C . ALA B 1 20 ? 18.281 6.832 -2.5 1 91.31 20 ALA B C 1
ATOM 1540 O O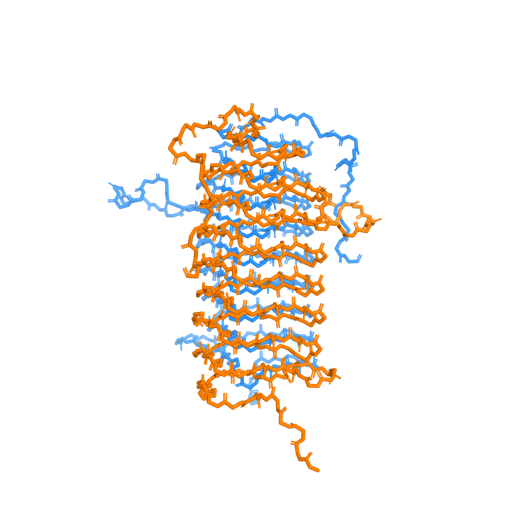 . ALA B 1 20 ? 17.734 7.891 -2.189 1 91.31 20 ALA B O 1
ATOM 1541 N N . GLY B 1 21 ? 18.547 6.578 -3.799 1 90.56 21 GLY B N 1
ATOM 1542 C CA . GLY B 1 21 ? 18.125 7.441 -4.891 1 90.56 21 GLY B CA 1
ATOM 1543 C C . GLY B 1 21 ? 19.25 8.289 -5.453 1 90.56 21 GLY B C 1
ATOM 1544 O O . GLY B 1 21 ? 20.422 7.977 -5.254 1 90.56 21 GLY B O 1
ATOM 1545 N N . ASP B 1 22 ? 18.922 9.258 -6.215 1 91.25 22 ASP B N 1
ATOM 1546 C CA . ASP B 1 22 ? 19.953 10.008 -6.93 1 91.25 22 ASP B CA 1
ATOM 1547 C C . ASP B 1 22 ? 19.875 11.5 -6.609 1 91.25 22 ASP B C 1
ATOM 1549 O O . ASP B 1 22 ? 20.453 12.32 -7.32 1 91.25 22 ASP B O 1
ATOM 1553 N N . GLY B 1 23 ? 19.234 11.867 -5.539 1 95.62 23 GLY B N 1
ATOM 1554 C CA . GLY B 1 23 ? 19.047 13.258 -5.168 1 95.62 23 GLY B CA 1
ATOM 1555 C C . GLY B 1 23 ? 20.031 13.719 -4.102 1 95.62 23 GLY B C 1
ATOM 1556 O O . GLY B 1 23 ? 21.156 13.219 -4.02 1 95.62 23 GLY B O 1
ATOM 1557 N N . GLU B 1 24 ? 19.672 14.805 -3.428 1 96.44 24 GLU B N 1
ATOM 1558 C CA . GLU B 1 24 ? 20.453 15.305 -2.312 1 96.44 24 GLU B CA 1
ATOM 1559 C C . GLU B 1 24 ? 20.328 14.406 -1.088 1 96.44 24 GLU B C 1
ATOM 1561 O O . GLU B 1 24 ? 19.234 13.953 -0.764 1 96.44 24 GLU B O 1
ATOM 1566 N N . PRO B 1 25 ? 21.391 14.164 -0.448 1 96.44 25 PRO B N 1
ATOM 1567 C CA . PRO B 1 25 ? 21.312 13.328 0.752 1 96.44 25 PRO B CA 1
ATOM 1568 C C . PRO B 1 25 ? 20.25 13.812 1.744 1 96.44 25 PRO B C 1
ATOM 1570 O O . PRO B 1 25 ? 20.062 15.023 1.906 1 96.44 25 PRO B O 1
ATOM 1573 N N . PRO B 1 26 ? 19.688 12.859 2.369 1 97.19 26 PRO B N 1
ATOM 1574 C CA . PRO B 1 26 ? 18.688 13.281 3.355 1 97.19 26 PRO B CA 1
ATOM 1575 C C . PRO B 1 26 ? 19.312 13.977 4.562 1 97.19 26 PRO B C 1
ATOM 1577 O O . PRO B 1 26 ? 20.516 13.836 4.809 1 97.19 26 PRO B O 1
ATOM 1580 N N . THR B 1 27 ? 18.484 14.766 5.25 1 98.06 27 THR B N 1
ATOM 1581 C CA . THR B 1 27 ? 18.875 15.383 6.512 1 98.06 27 THR B CA 1
ATOM 1582 C C . THR B 1 27 ? 18.031 14.836 7.664 1 98.06 27 THR B C 1
ATOM 1584 O O . THR B 1 27 ? 16.812 14.836 7.602 1 98.06 27 THR B O 1
ATOM 1587 N N . ILE B 1 28 ? 18.719 14.391 8.711 1 98.38 28 ILE B N 1
ATOM 1588 C CA . ILE B 1 28 ? 18.062 13.828 9.891 1 98.38 28 ILE B CA 1
ATOM 1589 C C . ILE B 1 28 ? 18.562 14.539 11.141 1 98.38 28 ILE B C 1
ATOM 1591 O O . ILE B 1 28 ? 19.766 14.672 11.352 1 98.38 28 ILE B O 1
ATOM 1595 N N . GLY B 1 29 ? 17.641 14.992 11.953 1 98.69 29 GLY B N 1
ATOM 1596 C CA . GLY B 1 29 ? 17.984 15.75 13.148 1 98.69 29 GLY B CA 1
ATOM 1597 C C . GLY B 1 29 ? 18.656 14.914 14.211 1 98.69 29 GLY B C 1
ATOM 1598 O O . GLY B 1 29 ? 19.219 13.859 13.922 1 98.69 29 GLY B O 1
ATOM 1599 N N . ASP B 1 30 ? 18.609 15.438 15.484 1 98.56 30 ASP B N 1
ATOM 1600 C CA . ASP B 1 30 ? 19.281 14.812 16.609 1 98.56 30 ASP B CA 1
ATOM 1601 C C . ASP B 1 30 ? 18.453 13.68 17.203 1 98.56 30 ASP B C 1
ATOM 1603 O O . ASP B 1 30 ? 17.219 13.703 17.109 1 98.56 30 ASP B O 1
ATOM 1607 N N . GLU B 1 31 ? 19.094 12.664 17.734 1 98.69 31 GLU B N 1
ATOM 1608 C CA . GLU B 1 31 ? 18.516 11.641 18.594 1 98.69 31 GLU B CA 1
ATOM 1609 C C . GLU B 1 31 ? 17.531 10.758 17.844 1 98.69 31 GLU B C 1
ATOM 1611 O O . GLU B 1 31 ? 16.5 10.375 18.375 1 98.69 31 GLU B O 1
ATOM 1616 N N . ALA B 1 32 ? 17.844 10.562 16.641 1 98.69 32 ALA B N 1
ATOM 1617 C CA . ALA B 1 32 ? 17.016 9.656 15.852 1 98.69 32 ALA B CA 1
ATOM 1618 C C . ALA B 1 32 ? 17.359 8.203 16.156 1 98.69 32 ALA B C 1
ATOM 1620 O O . ALA B 1 32 ? 18.516 7.883 16.484 1 98.69 32 ALA B O 1
ATOM 1621 N N . THR B 1 33 ? 16.391 7.344 16.109 1 98.81 33 THR B N 1
ATOM 1622 C CA . THR B 1 33 ? 16.547 5.895 16.109 1 98.81 33 THR B CA 1
ATOM 1623 C C . THR B 1 33 ? 15.953 5.289 14.844 1 98.81 33 THR B C 1
ATOM 1625 O O . THR B 1 33 ? 14.734 5.316 14.641 1 98.81 33 THR B O 1
ATOM 1628 N N . ILE B 1 34 ? 16.781 4.77 14.016 1 98.62 34 ILE B N 1
ATOM 1629 C CA . ILE B 1 34 ? 16.359 4.164 12.758 1 98.62 34 ILE B CA 1
ATOM 1630 C C . ILE B 1 34 ? 16.719 2.68 12.758 1 98.62 34 ILE B C 1
ATOM 1632 O O . ILE B 1 34 ? 17.906 2.318 12.781 1 98.62 34 ILE B O 1
ATOM 1636 N N . ARG B 1 35 ? 15.727 1.824 12.656 1 98.44 35 ARG B N 1
ATOM 1637 C CA . ARG B 1 35 ? 15.914 0.404 12.93 1 98.44 35 ARG B CA 1
ATOM 1638 C C . ARG B 1 35 ? 16.172 -0.375 11.648 1 98.44 35 ARG B C 1
ATOM 1640 O O . ARG B 1 35 ? 16.156 0.199 10.555 1 98.44 35 ARG B O 1
ATOM 1647 N N . ALA B 1 36 ? 16.344 -1.65 11.82 1 98.06 36 ALA B N 1
ATOM 1648 C CA . ALA B 1 36 ? 16.828 -2.516 10.75 1 98.06 36 ALA B CA 1
ATOM 1649 C C . ALA B 1 36 ? 15.859 -2.529 9.578 1 98.06 36 ALA B C 1
ATOM 1651 O O . ALA B 1 36 ? 14.641 -2.602 9.766 1 98.06 36 ALA B O 1
ATOM 1652 N N . GLY B 1 37 ? 16.484 -2.424 8.297 1 97.44 37 GLY B N 1
ATOM 1653 C CA . GLY B 1 37 ? 15.711 -2.578 7.074 1 97.44 37 GLY B CA 1
ATOM 1654 C C . GLY B 1 37 ? 15.039 -1.294 6.629 1 97.44 37 GLY B C 1
ATOM 1655 O O . GLY B 1 37 ? 14.461 -1.237 5.543 1 97.44 37 GLY B O 1
ATOM 1656 N N . ALA B 1 38 ? 15.094 -0.303 7.457 1 98.31 38 ALA B N 1
ATOM 1657 C CA . ALA B 1 38 ? 14.516 0.979 7.062 1 98.31 38 ALA B CA 1
ATOM 1658 C C . ALA B 1 38 ? 15.266 1.582 5.879 1 98.31 38 ALA B C 1
ATOM 1660 O O . ALA B 1 38 ? 16.484 1.465 5.789 1 98.31 38 ALA B O 1
ATOM 1661 N N . ILE B 1 39 ? 14.562 2.176 4.973 1 98.56 39 ILE B N 1
ATOM 1662 C CA . ILE B 1 39 ? 15.133 2.855 3.816 1 98.56 39 ILE B CA 1
ATOM 1663 C C . ILE B 1 39 ? 14.641 4.301 3.773 1 98.56 39 ILE B C 1
ATOM 1665 O O . ILE B 1 39 ? 13.438 4.551 3.713 1 98.56 39 ILE B O 1
ATOM 1669 N N . VAL B 1 40 ? 15.508 5.254 3.816 1 98.5 40 VAL B N 1
ATOM 1670 C CA . VAL B 1 40 ? 15.234 6.68 3.693 1 98.5 40 VAL B CA 1
ATOM 1671 C C . VAL B 1 40 ? 15.883 7.227 2.426 1 98.5 40 VAL B C 1
ATOM 1673 O O . VAL B 1 40 ? 17.109 7.164 2.273 1 98.5 40 VAL B O 1
ATOM 1676 N N . TYR B 1 41 ? 15.133 7.723 1.58 1 98.38 41 TYR B N 1
ATOM 1677 C CA . TYR B 1 41 ? 15.609 8.172 0.277 1 98.38 41 TYR B CA 1
ATOM 1678 C C . TYR B 1 41 ? 16.266 9.547 0.378 1 98.38 41 TYR B C 1
ATOM 1680 O O . TYR B 1 41 ? 16.125 10.234 1.391 1 98.38 41 TYR B O 1
ATOM 1688 N N . ASP B 1 42 ? 16.984 9.859 -0.694 1 97.81 42 ASP B N 1
ATOM 1689 C CA . ASP B 1 42 ? 17.453 11.227 -0.908 1 97.81 42 ASP B CA 1
ATOM 1690 C C . ASP B 1 42 ? 16.281 12.203 -0.943 1 97.81 42 ASP B C 1
ATOM 1692 O O . ASP B 1 42 ? 15.133 11.805 -1.167 1 97.81 42 ASP B O 1
ATOM 1696 N N . ASP B 1 43 ? 16.531 13.43 -0.638 1 98.19 43 ASP B N 1
ATOM 1697 C CA . ASP B 1 43 ? 15.57 14.523 -0.693 1 98.19 43 ASP B CA 1
ATOM 1698 C C . ASP B 1 43 ? 14.523 14.391 0.41 1 98.19 43 ASP B C 1
ATOM 1700 O O . ASP B 1 43 ? 13.367 14.781 0.226 1 98.19 43 ASP B O 1
ATOM 1704 N N . VAL B 1 44 ? 14.875 13.742 1.499 1 98.56 44 VAL B N 1
ATOM 1705 C CA . VAL B 1 44 ? 14.031 13.656 2.684 1 98.56 44 VAL B CA 1
ATOM 1706 C C . VAL B 1 44 ? 14.609 14.531 3.795 1 98.56 44 VAL B C 1
ATOM 1708 O O . VAL B 1 44 ? 15.828 14.57 3.99 1 98.56 44 VAL B O 1
ATOM 1711 N N . SER B 1 45 ? 13.758 15.266 4.504 1 98.81 45 SER B N 1
ATOM 1712 C CA . SER B 1 45 ? 14.133 16.062 5.672 1 98.81 45 SER B CA 1
ATOM 1713 C C . SER B 1 45 ? 13.359 15.625 6.906 1 98.81 45 SER B C 1
ATOM 1715 O O . SER B 1 45 ? 12.125 15.633 6.906 1 98.81 45 SER B O 1
ATOM 1717 N N . ILE B 1 46 ? 14.078 15.305 7.98 1 98.81 46 ILE B N 1
ATOM 1718 C CA . ILE B 1 46 ? 13.453 14.805 9.203 1 98.81 46 ILE B CA 1
ATOM 1719 C C . ILE B 1 46 ? 13.984 15.578 10.406 1 98.81 46 ILE B C 1
ATOM 1721 O O . ILE B 1 46 ? 15.188 15.82 10.516 1 98.81 46 ILE B O 1
ATOM 1725 N N . GLY B 1 47 ? 13.141 15.906 11.289 1 98.81 47 GLY B N 1
ATOM 1726 C CA . GLY B 1 47 ? 13.5 16.656 12.484 1 98.81 47 GLY B CA 1
ATOM 1727 C C . GLY B 1 47 ? 14.164 15.805 13.547 1 98.81 47 GLY B C 1
ATOM 1728 O O . GLY B 1 47 ? 14.812 14.805 13.234 1 98.81 47 GLY B O 1
ATOM 1729 N N . ASP B 1 48 ? 14.039 16.266 14.828 1 98.81 48 ASP B N 1
ATOM 1730 C CA . ASP B 1 48 ? 14.703 15.633 15.969 1 98.81 48 ASP B CA 1
ATOM 1731 C C . ASP B 1 48 ? 13.852 14.508 16.547 1 98.81 48 ASP B C 1
ATOM 1733 O O . ASP B 1 48 ? 12.625 14.562 16.5 1 98.81 48 ASP B O 1
ATOM 1737 N N . ARG B 1 49 ? 14.461 13.391 17.094 1 98.75 49 ARG B N 1
ATOM 1738 C CA . ARG B 1 49 ? 13.836 12.328 17.875 1 98.75 49 ARG B CA 1
ATOM 1739 C C . ARG B 1 49 ? 12.883 11.508 17.016 1 98.75 49 ARG B C 1
ATOM 1741 O O . ARG B 1 49 ? 11.789 11.148 17.469 1 98.75 49 ARG B O 1
ATOM 1748 N N . PHE B 1 50 ? 13.359 11.43 15.859 1 98.75 50 PHE B N 1
ATOM 1749 C CA . PHE B 1 50 ? 12.688 10.531 14.922 1 98.75 50 PHE B CA 1
ATOM 1750 C C . PHE B 1 50 ? 12.93 9.078 15.305 1 98.75 50 PHE B C 1
ATOM 1752 O O . PHE B 1 50 ? 14.055 8.688 15.633 1 98.75 50 PHE B O 1
ATOM 1759 N N . VAL B 1 51 ? 11.812 8.234 15.242 1 98.88 51 VAL B N 1
ATOM 1760 C CA . VAL B 1 51 ? 11.938 6.82 15.586 1 98.88 51 VAL B CA 1
ATOM 1761 C C . VAL B 1 51 ? 11.219 5.965 14.547 1 98.88 51 VAL B C 1
ATOM 1763 O O . VAL B 1 51 ? 10.078 6.254 14.18 1 98.88 51 VAL B O 1
ATOM 1766 N N . THR B 1 52 ? 11.828 4.953 14.055 1 98.81 52 THR B N 1
ATOM 1767 C CA . THR B 1 52 ? 11.133 4.02 13.18 1 98.81 52 THR B CA 1
ATOM 1768 C C . THR B 1 52 ? 11.039 2.641 13.82 1 98.81 52 THR B C 1
ATOM 1770 O O . THR B 1 52 ? 11.867 2.281 14.664 1 98.81 52 THR B O 1
ATOM 1773 N N . GLY B 1 53 ? 10 1.88 13.344 1 98.62 53 GLY B N 1
ATOM 1774 C CA . GLY B 1 53 ? 10.094 0.43 13.406 1 98.62 53 GLY B CA 1
ATOM 1775 C C . GLY B 1 53 ? 11.023 -0.152 12.359 1 98.62 53 GLY B C 1
ATOM 1776 O O . GLY B 1 53 ? 11.93 0.532 11.875 1 98.62 53 GLY B O 1
ATOM 1777 N N . HIS B 1 54 ? 10.805 -1.486 12.078 1 98.62 54 HIS B N 1
ATOM 1778 C CA . HIS B 1 54 ? 11.633 -2.176 11.094 1 98.62 54 HIS B CA 1
ATOM 1779 C C . HIS B 1 54 ? 11.016 -2.111 9.703 1 98.62 54 HIS B C 1
ATOM 1781 O O . HIS B 1 54 ? 9.789 -2.1 9.562 1 98.62 54 HIS B O 1
ATOM 1787 N N . HIS B 1 55 ? 11.891 -1.972 8.617 1 98.44 55 HIS B N 1
ATOM 1788 C CA . HIS B 1 55 ? 11.492 -2.086 7.223 1 98.44 55 HIS B CA 1
ATOM 1789 C C . HIS B 1 55 ? 10.531 -0.967 6.828 1 98.44 55 HIS B C 1
ATOM 1791 O O . HIS B 1 55 ? 9.57 -1.197 6.086 1 98.44 55 HIS B O 1
ATOM 1797 N N . VAL B 1 56 ? 10.781 0.176 7.383 1 98.62 56 VAL B N 1
ATOM 1798 C CA . VAL B 1 56 ? 10.039 1.365 6.969 1 98.62 56 VAL B CA 1
ATOM 1799 C C . VAL B 1 56 ? 10.633 1.912 5.672 1 98.62 56 VAL B C 1
ATOM 1801 O O . VAL B 1 56 ? 11.836 1.821 5.441 1 98.62 56 VAL B O 1
ATOM 1804 N N . LEU B 1 57 ? 9.781 2.451 4.805 1 98.88 57 LEU B N 1
ATOM 1805 C CA . LEU B 1 57 ? 10.219 3.148 3.604 1 98.88 57 LEU B CA 1
ATOM 1806 C C . LEU B 1 57 ? 9.766 4.605 3.623 1 98.88 57 LEU B C 1
ATOM 1808 O O . LEU B 1 57 ? 8.578 4.887 3.795 1 98.88 57 LEU B O 1
ATOM 1812 N N . ILE B 1 58 ? 10.672 5.492 3.471 1 98.81 58 ILE B N 1
ATOM 1813 C CA . ILE B 1 58 ? 10.383 6.91 3.287 1 98.81 58 ILE B CA 1
ATOM 1814 C C . ILE B 1 58 ? 10.992 7.391 1.97 1 98.81 58 ILE B C 1
ATOM 1816 O O . ILE B 1 58 ? 12.211 7.48 1.838 1 98.81 58 ILE B O 1
ATOM 1820 N N . ARG B 1 59 ? 10.133 7.723 1.037 1 98.69 59 ARG B N 1
ATOM 1821 C CA . ARG B 1 59 ? 10.578 8.07 -0.308 1 98.69 59 ARG B CA 1
ATOM 1822 C C . ARG B 1 59 ? 10.852 9.562 -0.427 1 98.69 59 ARG B C 1
ATOM 1824 O O . ARG B 1 59 ? 10.633 10.32 0.525 1 98.69 59 ARG B O 1
ATOM 1831 N N . GLU B 1 60 ? 11.297 9.977 -1.58 1 98.62 60 GLU B N 1
ATOM 1832 C CA . GLU B 1 60 ? 11.914 11.273 -1.817 1 98.62 60 GLU B CA 1
ATOM 1833 C C . GLU B 1 60 ? 10.906 12.406 -1.641 1 98.62 60 GLU B C 1
ATOM 1835 O O . GLU B 1 60 ? 9.695 12.172 -1.68 1 98.62 60 GLU B O 1
ATOM 1840 N N . GLU B 1 61 ? 11.398 13.586 -1.406 1 98.56 61 GLU B N 1
ATOM 1841 C CA . GLU B 1 61 ? 10.641 14.836 -1.322 1 98.56 61 GLU B CA 1
ATOM 1842 C C . GLU B 1 61 ? 9.625 14.797 -0.189 1 98.56 61 GLU B C 1
ATOM 1844 O O . GLU B 1 61 ? 8.477 15.219 -0.36 1 98.56 61 GLU B O 1
ATOM 1849 N N . THR B 1 62 ? 10.008 14.234 0.91 1 98.81 62 THR B N 1
ATOM 1850 C CA . THR B 1 62 ? 9.188 14.148 2.109 1 98.81 62 THR B CA 1
ATOM 1851 C C . THR B 1 62 ? 9.797 14.953 3.248 1 98.81 62 THR B C 1
ATOM 1853 O O . THR B 1 62 ? 11.016 14.945 3.436 1 98.81 62 THR B O 1
ATOM 1856 N N . THR B 1 63 ? 8.992 15.703 3.992 1 98.94 63 THR B N 1
ATOM 1857 C CA . THR B 1 63 ? 9.398 16.438 5.188 1 98.94 63 THR B CA 1
ATOM 1858 C C . THR B 1 63 ? 8.656 15.922 6.418 1 98.94 63 THR B C 1
ATOM 1860 O O . THR B 1 63 ? 7.43 15.797 6.398 1 98.94 63 THR B O 1
ATOM 1863 N N . ILE B 1 64 ? 9.359 15.617 7.469 1 98.94 64 ILE B N 1
ATOM 1864 C CA . ILE B 1 64 ? 8.828 15.109 8.734 1 98.94 64 ILE B CA 1
ATOM 1865 C C . ILE B 1 64 ? 9.336 15.969 9.891 1 98.94 64 ILE B C 1
ATOM 1867 O O . ILE B 1 64 ? 10.531 16.266 9.977 1 98.94 64 ILE B O 1
ATOM 1871 N N . GLY B 1 65 ? 8.477 16.359 10.789 1 98.88 65 GLY B N 1
ATOM 1872 C CA . GLY B 1 65 ? 8.828 17.219 11.906 1 98.88 65 GLY B CA 1
ATOM 1873 C C . GLY B 1 65 ? 9.547 16.484 13.016 1 98.88 65 GLY B C 1
ATOM 1874 O O . GLY B 1 65 ? 10.273 15.523 12.766 1 98.88 65 GLY B O 1
ATOM 1875 N N . ASP B 1 66 ? 9.422 17.016 14.273 1 98.81 66 ASP B N 1
ATOM 1876 C CA . ASP B 1 66 ? 10.062 16.453 15.461 1 98.81 66 ASP B CA 1
ATOM 1877 C C . ASP B 1 66 ? 9.164 15.422 16.141 1 98.81 66 ASP B C 1
ATOM 1879 O O . ASP B 1 66 ? 7.938 15.516 16.062 1 98.81 66 ASP B O 1
ATOM 1883 N N . ASP B 1 67 ? 9.781 14.43 16.828 1 98.81 67 ASP B N 1
ATOM 1884 C CA . ASP B 1 67 ? 9.055 13.5 17.688 1 98.81 67 ASP B CA 1
ATOM 1885 C C . ASP B 1 67 ? 8.016 12.711 16.891 1 98.81 67 ASP B C 1
ATOM 1887 O O . ASP B 1 67 ? 6.844 12.664 17.266 1 98.81 67 ASP B O 1
ATOM 1891 N N . VAL B 1 68 ? 8.453 12.141 15.867 1 98.88 68 VAL B N 1
ATOM 1892 C CA . VAL B 1 68 ? 7.578 11.336 15.016 1 98.88 68 VAL B CA 1
ATOM 1893 C C . VAL B 1 68 ? 7.992 9.875 15.094 1 98.88 68 VAL B C 1
ATOM 1895 O O . VAL B 1 68 ? 9.18 9.555 15.055 1 98.88 68 VAL B O 1
ATOM 1898 N N . LEU B 1 69 ? 7.039 9.047 15.25 1 98.94 69 LEU B N 1
ATOM 1899 C CA . LEU B 1 69 ? 7.199 7.602 15.203 1 98.94 69 LEU B CA 1
ATOM 1900 C C . LEU B 1 69 ? 6.574 7.027 13.938 1 98.94 69 LEU B C 1
ATOM 1902 O O . LEU B 1 69 ? 5.41 7.305 13.633 1 98.94 69 LEU B O 1
ATOM 1906 N N . VAL B 1 70 ? 7.316 6.273 13.148 1 98.88 70 VAL B N 1
ATOM 1907 C CA . VAL B 1 70 ? 6.812 5.52 12.008 1 98.88 70 VAL B CA 1
ATOM 1908 C C . VAL B 1 70 ? 6.984 4.023 12.258 1 98.88 70 VAL B C 1
ATOM 1910 O O . VAL B 1 70 ? 8.109 3.525 12.32 1 98.88 70 VAL B O 1
ATOM 1913 N N . GLY B 1 71 ? 5.918 3.35 12.266 1 98.81 71 GLY B N 1
ATOM 1914 C CA . GLY B 1 71 ? 5.922 1.967 12.719 1 98.81 71 GLY B CA 1
ATOM 1915 C C . GLY B 1 71 ? 6.398 0.995 11.656 1 98.81 71 GLY B C 1
ATOM 1916 O O . GLY B 1 71 ? 6.535 1.362 10.484 1 98.81 71 GLY B O 1
ATOM 1917 N N . THR B 1 72 ? 6.562 -0.261 12.07 1 98.75 72 THR B N 1
ATOM 1918 C CA . THR B 1 72 ? 7.141 -1.33 11.266 1 98.75 72 THR B CA 1
ATOM 1919 C C . THR B 1 72 ? 6.348 -1.52 9.977 1 98.75 72 THR B C 1
ATOM 1921 O O . THR B 1 72 ? 5.117 -1.495 9.984 1 98.75 72 THR B O 1
ATOM 1924 N N . GLN B 1 73 ? 7.086 -1.65 8.781 1 98.56 73 GLN B N 1
ATOM 1925 C CA . GLN B 1 73 ? 6.523 -1.999 7.484 1 98.56 73 GLN B CA 1
ATOM 1926 C C . GLN B 1 73 ? 5.598 -0.9 6.969 1 98.56 73 GLN B C 1
ATOM 1928 O O . GLN B 1 73 ? 4.711 -1.158 6.152 1 98.56 73 GLN B O 1
ATOM 1933 N N . THR B 1 74 ? 5.727 0.279 7.5 1 98.81 74 THR B N 1
ATOM 1934 C CA . THR B 1 74 ? 4.98 1.434 7.016 1 98.81 74 THR B CA 1
ATOM 1935 C C . THR B 1 74 ? 5.695 2.084 5.832 1 98.81 74 THR B C 1
ATOM 1937 O O . THR B 1 74 ? 6.926 2.189 5.828 1 98.81 74 THR B O 1
ATOM 1940 N N . THR B 1 75 ? 4.949 2.459 4.789 1 98.94 75 THR B N 1
ATOM 1941 C CA . THR B 1 75 ? 5.477 3.117 3.6 1 98.94 75 THR B CA 1
ATOM 1942 C C . THR B 1 75 ? 4.961 4.551 3.5 1 98.94 75 THR B C 1
ATOM 1944 O O . THR B 1 75 ? 3.75 4.777 3.477 1 98.94 75 THR B O 1
ATOM 1947 N N . ILE B 1 76 ? 5.805 5.512 3.494 1 98.88 76 ILE B N 1
ATOM 1948 C CA . ILE B 1 76 ? 5.559 6.895 3.094 1 98.88 76 ILE B CA 1
ATOM 1949 C C . ILE B 1 76 ? 6.102 7.129 1.686 1 98.88 76 ILE B C 1
ATOM 1951 O O . ILE B 1 76 ? 7.316 7.184 1.481 1 98.88 76 ILE B O 1
ATOM 1955 N N . ASP B 1 77 ? 5.254 7.309 0.683 1 98.25 77 ASP B N 1
ATOM 1956 C CA . ASP B 1 77 ? 5.586 7.027 -0.71 1 98.25 77 ASP B CA 1
ATOM 1957 C C . ASP B 1 77 ? 6.062 8.289 -1.426 1 98.25 77 ASP B C 1
ATOM 1959 O O . ASP B 1 77 ? 6.02 8.367 -2.656 1 98.25 77 ASP B O 1
ATOM 1963 N N . GLY B 1 78 ? 6.434 9.352 -0.683 1 97.94 78 GLY B N 1
ATOM 1964 C CA . GLY B 1 78 ? 7.117 10.5 -1.263 1 97.94 78 GLY B CA 1
ATOM 1965 C C . GLY B 1 78 ? 6.227 11.727 -1.384 1 97.94 78 GLY B C 1
ATOM 1966 O O . GLY B 1 78 ? 5 11.617 -1.286 1 97.94 78 GLY B O 1
ATOM 1967 N N . ARG B 1 79 ? 6.867 12.852 -1.52 1 98.19 79 ARG B N 1
ATOM 1968 C CA . ARG B 1 79 ? 6.191 14.141 -1.647 1 98.19 79 ARG B CA 1
ATOM 1969 C C . ARG B 1 79 ? 5.113 14.305 -0.582 1 98.19 79 ARG B C 1
ATOM 1971 O O . ARG B 1 79 ? 3.971 14.641 -0.895 1 98.19 79 ARG B O 1
ATOM 1978 N N . THR B 1 80 ? 5.418 14.031 0.616 1 98.75 80 THR B N 1
ATOM 1979 C CA . THR B 1 80 ? 4.52 14.055 1.764 1 98.75 80 THR B CA 1
ATOM 1980 C C . THR B 1 80 ? 5.02 15.023 2.826 1 98.75 80 THR B C 1
ATOM 1982 O O . THR B 1 80 ? 6.23 15.195 3.004 1 98.75 80 THR B O 1
ATOM 1985 N N . GLU B 1 81 ? 4.168 15.695 3.459 1 98.94 81 GLU B N 1
ATOM 1986 C CA . GLU B 1 81 ? 4.465 16.562 4.602 1 98.94 81 GLU B CA 1
ATOM 1987 C C . GLU B 1 81 ? 3.838 16 5.879 1 98.94 81 GLU B C 1
ATOM 1989 O O . GLU B 1 81 ? 2.623 15.805 5.945 1 98.94 81 GLU B O 1
ATOM 1994 N N . ILE B 1 82 ? 4.629 15.781 6.902 1 98.94 82 ILE B N 1
ATOM 1995 C CA . ILE B 1 82 ? 4.18 15.297 8.203 1 98.94 82 ILE B CA 1
ATOM 1996 C C . ILE B 1 82 ? 4.664 16.234 9.305 1 98.94 82 ILE B C 1
ATOM 1998 O O . ILE B 1 82 ? 5.855 16.547 9.391 1 98.94 82 ILE B O 1
ATOM 2002 N N . GLY B 1 83 ? 3.773 16.703 10.125 1 98.88 83 GLY B N 1
ATOM 2003 C CA . GLY B 1 83 ? 4.121 17.609 11.211 1 98.88 83 GLY B CA 1
ATOM 2004 C C . GLY B 1 83 ? 4.883 16.938 12.336 1 98.88 83 GLY B C 1
ATOM 2005 O O . GLY B 1 83 ? 5.59 15.953 12.102 1 98.88 83 GLY B O 1
ATOM 2006 N N . SER B 1 84 ? 4.785 17.516 13.578 1 98.88 84 SER B N 1
ATOM 2007 C CA . SER B 1 84 ? 5.473 17.016 14.758 1 98.88 84 SER B CA 1
ATOM 2008 C C . SER B 1 84 ? 4.516 16.266 15.68 1 98.88 84 SER B C 1
ATOM 2010 O O . SER B 1 84 ? 3.295 16.422 15.578 1 98.88 84 SER B O 1
ATOM 2012 N N . ASP B 1 85 ? 5.086 15.43 16.547 1 98.69 85 ASP B N 1
ATOM 2013 C CA . ASP B 1 85 ? 4.301 14.688 17.531 1 98.69 85 ASP B CA 1
ATOM 2014 C C . ASP B 1 85 ? 3.275 13.789 16.844 1 98.69 85 ASP B C 1
ATOM 2016 O O . ASP B 1 85 ? 2.09 13.812 17.188 1 98.69 85 ASP B O 1
ATOM 2020 N N . VAL B 1 86 ? 3.748 13.07 15.93 1 98.88 86 VAL B N 1
ATOM 2021 C CA . VAL B 1 86 ? 2.891 12.172 15.172 1 98.88 86 VAL B CA 1
ATOM 2022 C C . VAL B 1 86 ? 3.291 10.727 15.445 1 98.88 86 VAL B C 1
ATOM 2024 O O . VAL B 1 86 ? 4.48 10.406 15.523 1 98.88 86 VAL B O 1
ATOM 2027 N N . SER B 1 87 ? 2.338 9.898 15.648 1 98.94 87 SER B N 1
ATOM 2028 C CA . SER B 1 87 ? 2.551 8.461 15.805 1 98.94 87 SER B CA 1
ATOM 2029 C C . SER B 1 87 ? 1.825 7.68 14.711 1 98.94 87 SER B C 1
ATOM 2031 O O . SER B 1 87 ? 0.598 7.57 14.734 1 98.94 87 SER B O 1
ATOM 2033 N N . ILE B 1 88 ? 2.539 7.18 13.742 1 98.94 88 ILE B N 1
ATOM 2034 C CA . ILE B 1 88 ? 2.012 6.309 12.695 1 98.94 88 ILE B CA 1
ATOM 2035 C C . ILE B 1 88 ? 2.336 4.855 13.016 1 98.94 88 ILE B C 1
ATOM 2037 O O . ILE B 1 88 ? 3.506 4.465 13.047 1 98.94 88 ILE B O 1
ATOM 2041 N N . GLN B 1 89 ? 1.38 4.031 13.164 1 98.75 89 GLN B N 1
ATOM 2042 C CA . GLN B 1 89 ? 1.592 2.652 13.594 1 98.75 89 GLN B CA 1
ATOM 2043 C C . GLN B 1 89 ? 2.02 1.768 12.43 1 98.75 89 GLN B C 1
ATOM 2045 O O . GLN B 1 89 ? 2.453 2.27 11.391 1 98.75 89 GLN B O 1
ATOM 2050 N N . SER B 1 90 ? 1.995 0.42 12.68 1 98.75 90 SER B N 1
ATOM 2051 C CA . SER B 1 90 ? 2.592 -0.516 11.734 1 98.75 90 SER B CA 1
ATOM 2052 C C . SER B 1 90 ? 1.685 -0.734 10.523 1 98.75 90 SER B C 1
ATOM 2054 O O . SER B 1 90 ? 0.458 -0.708 10.656 1 98.75 90 SER B O 1
ATOM 2056 N N . ALA B 1 91 ? 2.342 -0.983 9.344 1 98.5 91 ALA B N 1
ATOM 2057 C CA . ALA B 1 91 ? 1.685 -1.454 8.125 1 98.5 91 ALA B CA 1
ATOM 2058 C C . ALA B 1 91 ? 0.742 -0.393 7.566 1 98.5 91 ALA B C 1
ATOM 2060 O O . ALA B 1 91 ? -0.33 -0.717 7.051 1 98.5 91 ALA B O 1
ATOM 2061 N N . VAL B 1 92 ? 1.104 0.893 7.762 1 98.88 92 VAL B N 1
ATOM 2062 C CA . VAL B 1 92 ? 0.341 2.004 7.203 1 98.88 92 VAL B CA 1
ATOM 2063 C C . VAL B 1 92 ? 0.891 2.365 5.824 1 98.88 92 VAL B C 1
ATOM 2065 O O . VAL B 1 92 ? 2.094 2.252 5.578 1 98.88 92 VAL B O 1
ATOM 2068 N N . TYR B 1 93 ? 0.023 2.721 4.891 1 98.94 93 TYR B N 1
ATOM 2069 C CA . TYR B 1 93 ? 0.433 3.254 3.596 1 98.94 93 TYR B CA 1
ATOM 2070 C C . TYR B 1 93 ? 0.015 4.711 3.449 1 98.94 93 TYR B C 1
ATOM 2072 O O . TYR B 1 93 ? -1.173 5.035 3.529 1 98.94 93 TYR B O 1
ATOM 2080 N N . VAL B 1 94 ? 0.98 5.613 3.189 1 98.94 94 VAL B N 1
ATOM 2081 C CA . VAL B 1 94 ? 0.789 7.039 2.928 1 98.94 94 VAL B CA 1
ATOM 2082 C C . VAL B 1 94 ? 1.231 7.363 1.504 1 98.94 94 VAL B C 1
ATOM 2084 O O . VAL B 1 94 ? 2.428 7.367 1.203 1 98.94 94 VAL B O 1
ATOM 2087 N N . PRO B 1 95 ? 0.297 7.691 0.625 1 98.62 95 PRO B N 1
ATOM 2088 C CA . PRO B 1 95 ? 0.654 7.93 -0.775 1 98.62 95 PRO B CA 1
ATOM 2089 C C . PRO B 1 95 ? 1.268 9.312 -1.001 1 98.62 95 PRO B C 1
ATOM 2091 O O . PRO B 1 95 ? 1.251 10.156 -0.099 1 98.62 95 PRO B O 1
ATOM 2094 N N . THR B 1 96 ? 1.785 9.484 -2.223 1 98 96 THR B N 1
ATOM 2095 C CA . THR B 1 96 ? 2.328 10.789 -2.6 1 98 96 THR B CA 1
ATOM 2096 C C . THR B 1 96 ? 1.266 11.875 -2.477 1 98 96 THR B C 1
ATOM 2098 O O . THR B 1 96 ? 0.076 11.609 -2.666 1 98 96 THR B O 1
ATOM 2101 N N . GLU B 1 97 ? 1.686 13.055 -2.205 1 98 97 GLU B N 1
ATOM 2102 C CA . GLU B 1 97 ? 0.874 14.266 -2.137 1 98 97 GLU B CA 1
ATOM 2103 C C . GLU B 1 97 ? -0.021 14.266 -0.901 1 98 97 GLU B C 1
ATOM 2105 O O . GLU B 1 97 ? -1.093 14.875 -0.902 1 98 97 GLU B O 1
ATOM 2110 N N . THR B 1 98 ? 0.328 13.602 0.148 1 98.75 98 THR B N 1
ATOM 2111 C CA . THR B 1 98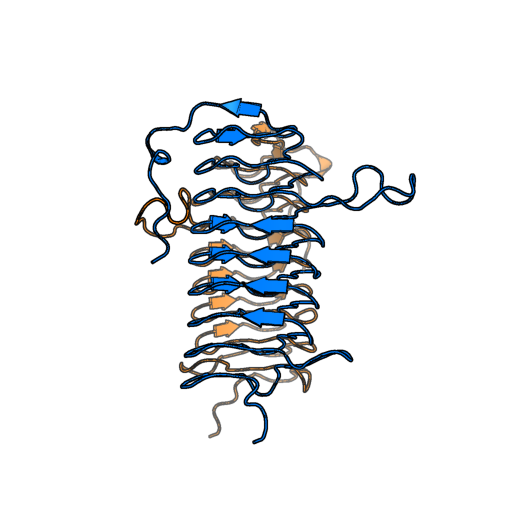 ? -0.425 13.562 1.396 1 98.75 98 THR B CA 1
ATOM 2112 C C . THR B 1 98 ? 0.142 14.57 2.396 1 98.75 98 THR B C 1
ATOM 2114 O O . THR B 1 98 ? 1.356 14.766 2.463 1 98.75 98 THR B O 1
ATOM 2117 N N . THR B 1 99 ? -0.706 15.242 3.162 1 98.94 99 THR B N 1
ATOM 2118 C CA . THR B 1 99 ? -0.32 16.094 4.277 1 98.94 99 THR B CA 1
ATOM 2119 C C . THR B 1 99 ? -0.888 15.57 5.59 1 98.94 99 THR B C 1
ATOM 2121 O O . THR B 1 99 ? -2.09 15.312 5.695 1 98.94 99 THR B O 1
ATOM 2124 N N . ILE B 1 100 ? -0.067 15.359 6.539 1 98.94 100 ILE B N 1
ATOM 2125 C CA . ILE B 1 100 ? -0.447 14.992 7.898 1 98.94 100 ILE B CA 1
ATOM 2126 C C . ILE B 1 100 ? 0.012 16.078 8.875 1 98.94 100 ILE B C 1
ATOM 2128 O O . ILE B 1 100 ? 1.208 16.359 8.984 1 98.94 100 ILE B O 1
ATOM 2132 N N . GLY B 1 101 ? -0.895 16.672 9.578 1 98.88 101 GLY B N 1
ATOM 2133 C CA . GLY B 1 101 ? -0.566 17.719 10.531 1 98.88 101 GLY B CA 1
ATOM 2134 C C . GLY B 1 101 ? 0.163 17.203 11.758 1 98.88 101 GLY B C 1
ATOM 2135 O O . GLY B 1 101 ? 0.729 16.109 11.742 1 98.88 101 GLY B O 1
ATOM 2136 N N . SER B 1 102 ? 0.149 18.016 12.852 1 98.81 102 SER B N 1
ATOM 2137 C CA . SER B 1 102 ? 0.832 17.672 14.094 1 98.81 102 SER B CA 1
ATOM 2138 C C . SER B 1 102 ? -0.125 17.031 15.094 1 98.81 102 SER B C 1
ATOM 2140 O O . SER B 1 102 ? -1.341 17.203 15 1 98.81 102 SER B O 1
ATOM 2142 N N . ASN B 1 103 ? 0.455 16.25 15.984 1 98.69 103 ASN B N 1
ATOM 2143 C CA . ASN B 1 103 ? -0.285 15.578 17.047 1 98.69 103 ASN B CA 1
ATOM 2144 C C . ASN B 1 103 ? -1.338 14.633 16.484 1 98.69 103 ASN B C 1
ATOM 2146 O O . ASN B 1 103 ? -2.48 14.617 16.938 1 98.69 103 ASN B O 1
ATOM 2150 N N . VAL B 1 104 ? -0.967 13.93 15.523 1 98.81 104 VAL B N 1
ATOM 2151 C CA . VAL B 1 104 ? -1.87 13.016 14.844 1 98.81 104 VAL B CA 1
ATOM 2152 C C . VAL B 1 104 ? -1.514 11.57 15.203 1 98.81 104 VAL B C 1
ATOM 2154 O O . VAL B 1 104 ? -0.334 11.227 15.297 1 98.81 104 VAL B O 1
ATOM 2157 N N . PHE B 1 105 ? -2.477 10.758 15.414 1 98.81 105 PHE B N 1
ATOM 2158 C CA . PHE B 1 105 ? -2.332 9.312 15.555 1 98.81 105 PHE B CA 1
ATOM 2159 C C . PHE B 1 105 ? -2.893 8.594 14.336 1 98.81 105 PHE B C 1
ATOM 2161 O O . PHE B 1 105 ? -4 8.891 13.883 1 98.81 105 PHE B O 1
ATOM 2168 N N . VAL B 1 106 ? -2.18 7.691 13.734 1 98.88 106 VAL B N 1
ATOM 2169 C CA . VAL B 1 106 ? -2.645 6.832 12.656 1 98.88 106 VAL B CA 1
ATOM 2170 C C . VAL B 1 106 ? -2.547 5.367 13.078 1 98.88 106 VAL B C 1
ATOM 2172 O O . VAL B 1 106 ? -1.449 4.848 13.281 1 98.88 106 VAL B O 1
ATOM 2175 N N . GLY B 1 107 ? -3.65 4.734 13.133 1 98.69 107 GLY B N 1
ATOM 2176 C CA . GLY B 1 107 ? -3.701 3.359 13.609 1 98.69 107 GLY B CA 1
ATOM 2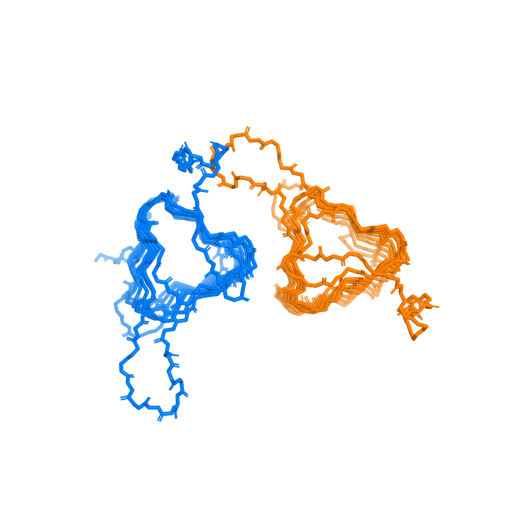177 C C . GLY B 1 107 ? -3.139 2.363 12.617 1 98.69 107 GLY B C 1
ATOM 2178 O O . GLY B 1 107 ? -2.916 2.699 11.445 1 98.69 107 GLY B O 1
ATOM 2179 N N . PRO B 1 108 ? -2.916 1.107 13.156 1 98.75 108 PRO B N 1
ATOM 2180 C CA . PRO B 1 108 ? -2.25 0.113 12.312 1 98.75 108 PRO B CA 1
ATOM 2181 C C . PRO B 1 108 ? -3.1 -0.308 11.117 1 98.75 108 PRO B C 1
ATOM 2183 O O . PRO B 1 108 ? -4.324 -0.427 11.234 1 98.75 108 PRO B O 1
ATOM 2186 N N . GLY B 1 109 ? -2.406 -0.475 9.945 1 98.5 109 GLY B N 1
ATOM 2187 C CA . GLY B 1 109 ? -3.051 -1.01 8.758 1 98.5 109 GLY B CA 1
ATOM 2188 C C . GLY B 1 109 ? -3.859 0.025 8 1 98.5 109 GLY B C 1
ATOM 2189 O O . GLY B 1 109 ? -4.461 -0.282 6.969 1 98.5 109 GLY B O 1
ATOM 2190 N N . ALA B 1 110 ? -3.979 1.284 8.523 1 98.81 110 ALA B N 1
ATOM 2191 C CA . ALA B 1 110 ? -4.68 2.32 7.77 1 98.81 110 ALA B CA 1
ATOM 2192 C C . ALA B 1 110 ? -4.039 2.535 6.402 1 98.81 110 ALA B C 1
ATOM 2194 O O . ALA B 1 110 ? -2.816 2.455 6.262 1 98.81 110 ALA B O 1
ATOM 2195 N N . VAL B 1 111 ? -4.883 2.77 5.41 1 98.88 111 VAL B N 1
ATOM 2196 C CA . VAL B 1 111 ? -4.422 3.008 4.047 1 98.88 111 VAL B CA 1
ATOM 2197 C C . VAL B 1 111 ? -5 4.324 3.529 1 98.88 111 VAL B C 1
ATOM 2199 O O . VAL B 1 111 ? -6.219 4.516 3.527 1 98.88 111 VAL B O 1
ATOM 2202 N N . MET B 1 112 ? -4.141 5.227 3.064 1 98.81 112 MET B N 1
ATOM 2203 C CA . MET B 1 112 ? -4.551 6.449 2.375 1 98.81 112 MET B CA 1
ATOM 2204 C C . MET B 1 112 ? -4.328 6.328 0.872 1 98.81 112 MET B C 1
ATOM 2206 O O . MET B 1 112 ? -3.504 5.527 0.426 1 98.81 112 MET B O 1
ATOM 2210 N N . THR B 1 113 ? -5.121 7.062 0.121 1 98.5 113 THR B N 1
ATOM 2211 C CA . THR B 1 113 ? -5.035 6.961 -1.332 1 98.5 113 THR B CA 1
ATOM 2212 C C . THR B 1 113 ? -4.988 8.344 -1.969 1 98.5 113 THR B C 1
ATOM 2214 O O . THR B 1 113 ? -5.277 9.344 -1.311 1 98.5 113 THR B O 1
ATOM 2217 N N . ASN B 1 114 ? -4.613 8.383 -3.322 1 97.81 114 ASN B N 1
ATOM 2218 C CA . ASN B 1 114 ? -4.41 9.695 -3.939 1 97.81 114 ASN B CA 1
ATOM 2219 C C . ASN B 1 114 ? -4.895 9.711 -5.387 1 97.81 114 ASN B C 1
ATOM 2221 O O . ASN B 1 114 ? -4.75 10.719 -6.082 1 97.81 114 ASN B O 1
ATOM 2225 N N . ASP B 1 115 ? -5.414 8.617 -5.828 1 93.19 115 ASP B N 1
ATOM 2226 C CA . ASP B 1 115 ? -5.926 8.516 -7.195 1 93.19 115 ASP B CA 1
ATOM 2227 C C . ASP B 1 115 ? -7.367 8.016 -7.203 1 93.19 115 ASP B C 1
ATOM 2229 O O . ASP B 1 115 ? -7.621 6.836 -6.941 1 93.19 115 ASP B O 1
ATOM 2233 N N . GLU B 1 116 ? -8.281 8.812 -7.547 1 85.94 116 GLU B N 1
ATOM 2234 C CA . GLU B 1 116 ? -9.711 8.5 -7.496 1 85.94 116 GLU B CA 1
ATOM 2235 C C . GLU B 1 116 ? -10.086 7.465 -8.555 1 85.94 116 GLU B C 1
ATOM 2237 O O . GLU B 1 116 ? -10.992 6.652 -8.344 1 85.94 116 GLU B O 1
ATOM 2242 N N . TYR B 1 117 ? -9.438 7.539 -9.656 1 85.44 117 TYR B N 1
ATOM 2243 C CA . TYR B 1 117 ? -9.711 6.66 -10.789 1 85.44 117 TYR B CA 1
ATOM 2244 C C . TYR B 1 117 ? -8.438 5.996 -11.289 1 85.44 117 TYR B C 1
ATOM 2246 O O . TYR B 1 117 ? -8.031 6.191 -12.438 1 85.44 117 TYR B O 1
ATOM 2254 N N . PRO B 1 118 ? -7.914 5.18 -10.406 1 83.06 118 PRO B N 1
ATOM 2255 C CA . PRO B 1 118 ? -6.57 4.691 -10.727 1 83.06 118 PRO B CA 1
ATOM 2256 C C . PRO B 1 118 ? -6.504 4.023 -12.102 1 83.06 118 PRO B C 1
ATOM 2258 O O . PRO B 1 118 ? -7.266 3.094 -12.375 1 83.06 118 PRO B O 1
ATOM 2261 N N . ILE B 1 119 ? -5.574 4.555 -12.984 1 77.56 119 ILE B N 1
ATOM 2262 C CA . ILE B 1 119 ? -5.102 4.125 -14.297 1 77.56 119 ILE B CA 1
ATOM 2263 C C . ILE B 1 119 ? -6.242 4.215 -15.305 1 77.56 119 ILE B C 1
ATOM 2265 O O . ILE B 1 119 ? -6.16 3.641 -16.391 1 77.56 119 ILE B O 1
ATOM 2269 N N . ARG B 1 120 ? -7.359 4.711 -14.938 1 82 120 ARG B N 1
ATOM 2270 C CA . ARG B 1 120 ? -8.445 4.867 -15.906 1 82 120 ARG B CA 1
ATOM 2271 C C . ARG B 1 120 ? -8.414 6.25 -16.547 1 82 120 ARG B C 1
ATOM 2273 O O . ARG B 1 120 ? -8.914 6.438 -17.656 1 82 120 ARG B O 1
ATOM 2280 N N . GLN B 1 121 ? -7.961 7.141 -15.773 1 80.56 121 GLN B N 1
ATOM 2281 C CA . GLN B 1 121 ? -7.879 8.523 -16.234 1 80.56 121 GLN B CA 1
ATOM 2282 C C . GLN B 1 121 ? -6.523 9.133 -15.906 1 80.56 121 GLN B C 1
ATOM 2284 O O . GLN B 1 121 ? -5.879 8.734 -14.938 1 80.56 121 GLN B O 1
ATOM 2289 N N . ASP B 1 122 ? -6.113 9.953 -16.891 1 74.06 122 ASP B N 1
ATOM 2290 C CA . ASP B 1 122 ? -4.91 10.727 -16.594 1 74.06 122 ASP B CA 1
ATOM 2291 C C . ASP B 1 122 ? -5.234 11.953 -15.742 1 74.06 122 ASP B C 1
ATOM 2293 O O . ASP B 1 122 ? -5.652 12.984 -16.266 1 74.06 122 ASP B O 1
ATOM 2297 N N . THR B 1 123 ? -5.297 11.75 -14.5 1 77.25 123 THR B N 1
ATOM 2298 C CA . THR B 1 123 ? -5.578 12.859 -13.594 1 77.25 123 THR B CA 1
ATOM 2299 C C . THR B 1 123 ? -4.426 13.062 -12.609 1 77.25 123 THR B C 1
ATOM 2301 O O . THR B 1 123 ? -3.596 12.172 -12.43 1 77.25 123 THR B O 1
ATOM 2304 N N . ASP B 1 124 ? -4.332 14.328 -12.156 1 87.06 124 ASP B N 1
ATOM 2305 C CA . ASP B 1 124 ? -3.346 14.633 -11.125 1 87.06 124 ASP B CA 1
ATOM 2306 C C . ASP B 1 124 ? -3.625 13.844 -9.852 1 87.06 124 ASP B C 1
ATOM 2308 O O . ASP B 1 124 ? -4.781 13.656 -9.469 1 87.06 124 ASP B O 1
ATOM 2312 N N . LEU B 1 125 ? -2.627 13.32 -9.266 1 93.38 125 LEU B N 1
ATOM 2313 C CA . LEU B 1 125 ? -2.736 12.688 -7.961 1 93.38 125 LEU B CA 1
ATOM 2314 C C . LEU B 1 125 ? -3.023 13.719 -6.875 1 93.38 125 LEU B C 1
ATOM 2316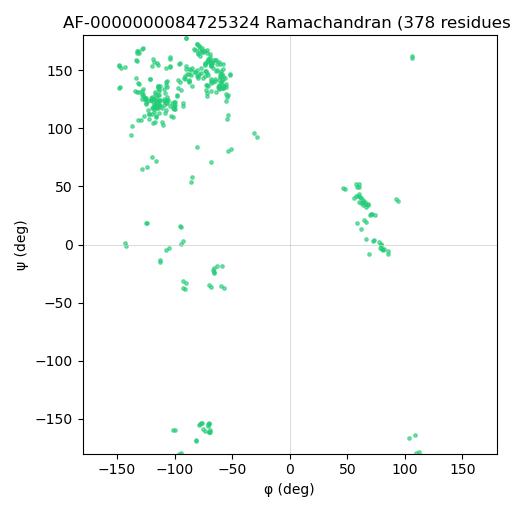 O O . LEU B 1 125 ? -2.408 14.789 -6.855 1 93.38 125 LEU B O 1
ATOM 2320 N N . VAL B 1 126 ? -3.975 13.469 -6.023 1 96.38 126 VAL B N 1
ATOM 2321 C CA . VAL B 1 126 ? -4.32 14.336 -4.902 1 96.38 126 VAL B CA 1
ATOM 2322 C C . VAL B 1 126 ? -4.434 13.508 -3.625 1 96.38 126 VAL B C 1
ATOM 2324 O O . VAL B 1 126 ? -5.406 12.766 -3.443 1 96.38 126 VAL B O 1
ATOM 2327 N N . GLY B 1 127 ? -3.471 13.633 -2.748 1 97.94 127 GLY B N 1
ATOM 2328 C CA . GLY B 1 127 ? -3.525 12.938 -1.471 1 97.94 127 GLY B CA 1
ATOM 2329 C C . GLY B 1 127 ? -4.48 13.586 -0.483 1 97.94 127 GLY B C 1
ATOM 2330 O O . GLY B 1 127 ? -4.961 14.695 -0.709 1 97.94 127 GLY B O 1
ATO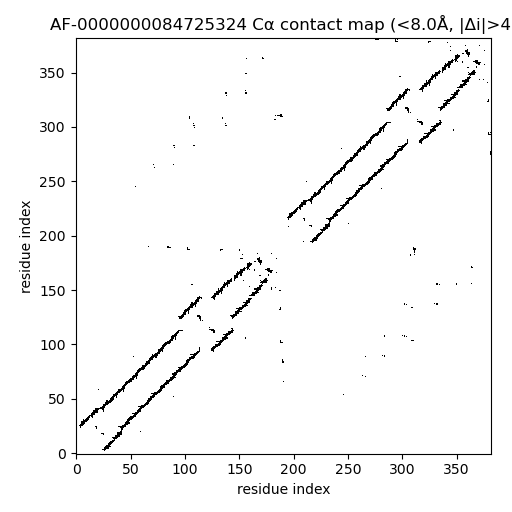M 2331 N N . PRO B 1 128 ? -4.766 12.883 0.646 1 98.81 128 PRO B N 1
ATOM 2332 C CA . PRO B 1 128 ? -5.621 13.461 1.688 1 98.81 128 PRO B CA 1
ATOM 2333 C C . PRO B 1 128 ? -4.867 14.445 2.588 1 98.81 128 PRO B C 1
ATOM 2335 O O . PRO B 1 128 ? -3.637 14.508 2.541 1 98.81 128 PRO B O 1
ATOM 2338 N N . THR B 1 129 ? -5.605 15.242 3.311 1 98.94 129 THR B N 1
ATOM 2339 C CA . THR B 1 129 ? -5.098 16.141 4.344 1 98.94 129 THR B CA 1
ATOM 2340 C C . THR B 1 129 ? -5.629 15.742 5.715 1 98.94 129 THR B C 1
ATOM 2342 O O . THR B 1 129 ? -6.84 15.734 5.941 1 98.94 129 THR B O 1
ATOM 2345 N N . ILE B 1 130 ? -4.762 15.367 6.617 1 98.94 130 ILE B N 1
ATOM 2346 C CA . ILE B 1 130 ? -5.121 15.023 7.988 1 98.94 130 ILE B CA 1
ATOM 2347 C C . ILE B 1 130 ? -4.812 16.203 8.914 1 98.94 130 ILE B C 1
ATOM 2349 O O . ILE B 1 130 ? -3.65 16.578 9.078 1 98.94 130 ILE B O 1
ATOM 2353 N N . GLY B 1 131 ? -5.785 16.703 9.539 1 98.88 131 GLY B N 1
ATOM 2354 C CA . GLY B 1 131 ? -5.613 17.891 10.367 1 98.88 131 GLY B CA 1
ATOM 2355 C C . GLY B 1 131 ? -4.941 17.594 11.695 1 98.88 131 GLY B C 1
ATOM 2356 O O . GLY B 1 131 ? -4.914 16.453 12.148 1 98.88 131 GLY B O 1
ATOM 2357 N N . ASP B 1 132 ? -4.508 18.734 12.328 1 98.75 132 ASP B N 1
ATOM 2358 C CA . ASP B 1 132 ? -3.836 18.625 13.625 1 98.75 132 ASP B CA 1
ATOM 2359 C C . ASP B 1 132 ? -4.73 17.922 14.641 1 98.75 132 ASP B C 1
ATOM 2361 O O . ASP B 1 132 ? -5.93 18.188 14.711 1 98.75 132 ASP B O 1
ATOM 2365 N N . GLY B 1 133 ? -4.117 17 15.367 1 98.5 133 GLY B N 1
ATOM 2366 C CA . GLY B 1 133 ? -4.812 16.391 16.484 1 98.5 133 GLY B CA 1
ATOM 2367 C C . GLY B 1 133 ? -5.789 15.312 16.078 1 98.5 133 GLY B C 1
ATOM 2368 O O . GLY B 1 133 ? -6.477 14.734 16.922 1 98.5 133 GLY B O 1
ATOM 2369 N N . ALA B 1 134 ? -5.957 15 14.836 1 98.75 134 ALA B N 1
ATOM 2370 C CA . ALA B 1 134 ? -6.863 13.961 14.375 1 98.75 134 ALA B CA 1
ATOM 2371 C C . ALA B 1 134 ? -6.332 12.57 14.727 1 98.75 134 ALA B C 1
ATOM 2373 O O . ALA B 1 134 ? -5.133 12.398 14.953 1 98.75 134 ALA B O 1
ATOM 2374 N N . SER B 1 135 ? -7.23 11.602 14.797 1 98.75 135 SER B N 1
ATOM 2375 C CA . SER B 1 135 ? -6.914 10.195 14.984 1 98.75 135 SER B CA 1
ATOM 2376 C C . SER B 1 135 ? -7.551 9.336 13.898 1 98.75 135 SER B C 1
ATOM 2378 O O . SER B 1 135 ? -8.758 9.422 13.656 1 98.75 135 SER B O 1
ATOM 2380 N N . ILE B 1 136 ? -6.762 8.586 13.242 1 98.88 136 ILE B N 1
ATOM 2381 C CA . ILE B 1 136 ? -7.219 7.648 12.219 1 98.88 136 ILE B CA 1
ATOM 2382 C C . ILE B 1 136 ? -7.227 6.23 12.781 1 98.88 136 ILE B C 1
ATOM 2384 O O . ILE B 1 136 ? -6.18 5.699 13.156 1 98.88 136 ILE B O 1
ATOM 2388 N N . GLY B 1 137 ? -8.344 5.598 12.766 1 98.5 137 GLY B N 1
ATOM 2389 C CA . GLY B 1 137 ? -8.477 4.266 13.336 1 98.5 137 GLY B CA 1
ATOM 2390 C C . GLY B 1 137 ? -7.801 3.191 12.5 1 98.5 137 GLY B C 1
ATOM 2391 O O . GLY B 1 137 ? -7.492 3.41 11.328 1 98.5 137 GLY B O 1
ATOM 2392 N N . ALA B 1 138 ? -7.645 2.029 13.195 1 98.56 138 ALA B N 1
ATOM 2393 C CA . ALA B 1 138 ? -7 0.888 12.555 1 98.56 138 ALA B CA 1
ATOM 2394 C C . ALA B 1 138 ? -7.773 0.448 11.312 1 98.56 138 ALA B C 1
ATOM 2396 O O . ALA B 1 138 ? -9.008 0.418 11.328 1 98.56 138 ALA B O 1
ATOM 2397 N N . ASN B 1 139 ? -6.996 0.123 10.219 1 98.12 139 ASN B N 1
ATOM 2398 C CA . ASN B 1 139 ? -7.527 -0.436 8.977 1 98.12 139 ASN B CA 1
ATOM 2399 C C . ASN B 1 139 ? -8.5 0.525 8.305 1 98.12 139 ASN B C 1
ATOM 2401 O O . ASN B 1 139 ? -9.336 0.105 7.5 1 98.12 139 ASN B O 1
ATOM 2405 N N . ALA B 1 140 ? -8.539 1.789 8.734 1 98.75 140 ALA B N 1
ATOM 2406 C CA . ALA B 1 140 ? -9.352 2.768 8.023 1 98.75 140 ALA B CA 1
ATOM 2407 C C . ALA B 1 140 ? -8.797 3.033 6.625 1 98.75 140 ALA B C 1
ATOM 2409 O O . ALA B 1 140 ? -7.602 2.859 6.383 1 98.75 140 ALA B O 1
ATOM 2410 N N . THR B 1 141 ? -9.641 3.396 5.715 1 98.81 141 THR B N 1
ATOM 2411 C CA . THR B 1 141 ? -9.281 3.781 4.352 1 98.81 141 THR B CA 1
ATOM 2412 C C . THR B 1 141 ? -9.688 5.227 4.074 1 98.81 141 THR B C 1
ATOM 2414 O O . THR B 1 141 ? -10.852 5.594 4.227 1 98.81 141 THR B O 1
ATOM 2417 N N . ILE B 1 142 ? -8.742 6.074 3.695 1 98.88 142 ILE B N 1
ATOM 2418 C CA . ILE B 1 142 ? -9.008 7.473 3.381 1 98.88 142 ILE B CA 1
ATOM 2419 C C . ILE B 1 142 ? -8.875 7.695 1.877 1 98.88 142 ILE B C 1
ATOM 2421 O O . ILE B 1 142 ? -7.816 7.445 1.296 1 98.88 142 ILE B O 1
ATOM 2425 N N . LEU B 1 143 ? -9.93 8.211 1.239 1 98.44 143 LEU B N 1
ATOM 2426 C CA . LEU B 1 143 ? -9.953 8.328 -0.214 1 98.44 143 LEU B CA 1
ATOM 2427 C C . LEU B 1 143 ? -9.234 9.594 -0.668 1 98.44 143 LEU B C 1
ATOM 2429 O O . LEU B 1 143 ? -8.953 10.477 0.145 1 98.44 143 LEU B O 1
ATOM 2433 N N . PRO B 1 144 ? -8.977 9.688 -1.979 1 97.75 144 PRO B N 1
ATOM 2434 C CA . PRO B 1 144 ? -8.203 10.812 -2.51 1 97.75 144 PRO B CA 1
ATOM 2435 C C . PRO B 1 144 ? -8.867 12.164 -2.254 1 97.75 144 PRO B C 1
ATOM 2437 O O . PRO B 1 144 ? -10.086 12.281 -2.387 1 97.75 144 PRO B O 1
ATOM 2440 N N . GLY B 1 145 ? -8.047 13.117 -1.779 1 97.75 145 GLY B N 1
ATOM 2441 C CA . GLY B 1 145 ? -8.5 14.492 -1.699 1 97.75 145 GLY B CA 1
ATOM 2442 C C . GLY B 1 145 ? -9.336 14.781 -0.465 1 97.75 145 GLY B C 1
ATOM 2443 O O . GLY B 1 145 ? -9.742 15.922 -0.232 1 97.75 145 GLY B O 1
ATOM 2444 N N . VAL B 1 146 ? -9.633 13.812 0.331 1 98.69 146 VAL B N 1
ATOM 2445 C CA . VAL B 1 146 ? -10.445 13.969 1.532 1 98.69 146 VAL B CA 1
ATOM 2446 C C . VAL B 1 146 ? -9.68 14.789 2.57 1 98.69 146 VAL B C 1
ATOM 2448 O O . VAL B 1 146 ? -8.477 14.578 2.768 1 98.69 146 VAL B O 1
ATOM 2451 N N . SER B 1 147 ? -10.359 15.664 3.271 1 98.88 147 SER B N 1
ATOM 2452 C CA . SER B 1 147 ? -9.812 16.391 4.41 1 98.88 147 SER B CA 1
ATOM 2453 C C . SER B 1 147 ? -10.391 15.875 5.727 1 98.88 147 SER B C 1
ATOM 2455 O O . SER B 1 147 ? -11.609 15.867 5.91 1 98.88 147 SER B O 1
ATOM 2457 N N . ILE B 1 148 ? -9.547 15.422 6.602 1 98.94 148 ILE B N 1
ATOM 2458 C CA . ILE B 1 148 ? -9.93 15.086 7.969 1 98.94 148 ILE B CA 1
ATOM 2459 C C . ILE B 1 148 ? -9.703 16.297 8.875 1 98.94 148 ILE B C 1
ATOM 2461 O O . ILE B 1 148 ? -8.57 16.766 9.016 1 98.94 148 ILE B O 1
ATOM 2465 N N . GLY B 1 149 ? -10.719 16.734 9.492 1 98.75 149 GLY B N 1
ATOM 2466 C CA . GLY B 1 149 ? -10.656 17.969 10.273 1 98.75 149 GLY B CA 1
ATOM 2467 C C . GLY B 1 149 ? -9.82 17.828 11.531 1 98.75 149 GLY B C 1
ATOM 2468 O O . GLY B 1 149 ? -9.617 16.719 12.031 1 98.75 149 GLY B O 1
ATOM 2469 N N . GLU B 1 150 ? -9.383 19.031 12.039 1 98.38 150 GLU B N 1
ATOM 2470 C CA . GLU B 1 150 ? -8.625 19.094 13.281 1 98.38 150 GLU B CA 1
ATOM 2471 C C . GLU B 1 150 ? -9.359 18.391 14.414 1 98.38 150 GLU B C 1
ATOM 2473 O O . GLU B 1 150 ? -10.555 18.594 14.609 1 98.38 150 GLU B O 1
ATOM 2478 N N . GLY B 1 151 ? -8.633 17.5 15.078 1 97.88 151 GLY B N 1
ATOM 2479 C CA . GLY B 1 151 ? -9.18 16.844 16.25 1 97.88 151 GLY B CA 1
ATOM 2480 C C . GLY B 1 151 ? -10.242 15.812 15.914 1 97.88 151 GLY B C 1
ATOM 2481 O O . GLY B 1 151 ? -10.891 15.266 16.812 1 97.88 151 GLY B O 1
ATOM 2482 N N . ALA B 1 152 ? -10.516 15.539 14.695 1 98.44 152 ALA B N 1
ATOM 2483 C CA . ALA B 1 152 ? -11.508 14.547 14.289 1 98.44 152 ALA B CA 1
ATOM 2484 C C . ALA B 1 152 ? -11.008 13.133 14.555 1 98.44 152 ALA B C 1
ATOM 2486 O O . ALA B 1 152 ? -9.797 12.906 14.695 1 98.44 152 ALA B O 1
ATOM 2487 N N . PHE B 1 153 ? -11.984 12.242 14.656 1 98.44 153 PHE B N 1
ATOM 2488 C CA . PHE B 1 153 ? -11.703 10.836 14.883 1 98.44 153 PHE B CA 1
ATOM 2489 C C . PHE B 1 153 ? -12.32 9.969 13.789 1 98.44 153 PHE B C 1
ATOM 2491 O O . PHE B 1 153 ? -13.508 10.078 13.5 1 98.44 153 PHE B O 1
ATOM 2498 N N . VAL B 1 154 ? -11.555 9.203 13.133 1 98.75 154 VAL B N 1
ATOM 2499 C CA . VAL B 1 154 ? -12.055 8.195 12.203 1 98.75 154 VAL B CA 1
ATOM 2500 C C . VAL B 1 154 ? -12.055 6.824 12.883 1 98.75 154 VAL B C 1
ATOM 2502 O O . VAL B 1 154 ? -11.008 6.336 13.312 1 98.75 154 VAL B O 1
ATOM 2505 N N . ALA B 1 155 ? -13.164 6.211 12.945 1 98.31 155 ALA B N 1
ATOM 2506 C CA . ALA B 1 155 ? -13.297 4.91 13.602 1 98.31 155 ALA B CA 1
ATOM 2507 C C . ALA B 1 155 ? -12.555 3.83 12.82 1 98.31 155 ALA B C 1
ATOM 2509 O O . ALA B 1 155 ? -12.375 3.941 11.602 1 98.31 155 ALA B O 1
ATOM 2510 N N . ALA B 1 156 ? -12.156 2.773 13.578 1 97.88 156 ALA B N 1
ATOM 2511 C CA . ALA B 1 156 ? -11.469 1.65 12.953 1 97.88 156 ALA B CA 1
ATOM 2512 C C . ALA B 1 156 ? -12.312 1.036 11.836 1 97.88 156 ALA B C 1
ATOM 2514 O O . ALA B 1 156 ? -13.531 0.889 11.984 1 97.88 156 ALA B O 1
ATOM 2515 N N . GLY B 1 157 ? -11.594 0.737 10.703 1 97.81 157 GLY B N 1
ATOM 2516 C CA . GLY B 1 157 ? -12.234 0.022 9.617 1 97.81 157 GLY B CA 1
ATOM 2517 C C . GLY B 1 157 ? -13.094 0.917 8.734 1 97.81 157 GLY B C 1
ATOM 2518 O O . GLY B 1 157 ? -13.672 0.457 7.75 1 97.81 157 GLY B O 1
ATOM 2519 N N . SER B 1 158 ? -13.227 2.176 9.07 1 98.31 158 SER B N 1
ATOM 2520 C CA . SER B 1 158 ? -14.102 3.07 8.312 1 98.31 158 SER B CA 1
ATOM 2521 C C . SER B 1 158 ? -13.508 3.396 6.949 1 98.31 158 SER B C 1
ATOM 2523 O O . SER B 1 158 ? -12.289 3.396 6.777 1 98.31 158 SER B O 1
ATOM 2525 N N . VAL B 1 159 ? -14.383 3.59 5.957 1 98.62 159 VAL B N 1
ATOM 2526 C CA . VAL B 1 159 ? -14 4.086 4.637 1 98.62 159 VAL B CA 1
ATOM 2527 C C . VAL B 1 159 ? -14.492 5.52 4.457 1 98.62 159 VAL B C 1
ATOM 2529 O O . VAL B 1 159 ? -15.695 5.754 4.324 1 98.62 159 VAL B O 1
ATOM 2532 N N . VAL B 1 160 ? -13.562 6.461 4.367 1 98.81 160 VAL B N 1
ATOM 2533 C CA . VAL B 1 160 ? -13.914 7.875 4.352 1 98.81 160 VAL B CA 1
ATOM 2534 C C . VAL B 1 160 ? -13.875 8.406 2.92 1 98.81 160 VAL B C 1
ATOM 2536 O O . VAL B 1 160 ? -12.805 8.508 2.316 1 98.81 160 VAL B O 1
ATOM 2539 N N . THR B 1 161 ? -15.016 8.812 2.471 1 97.94 161 THR B N 1
ATOM 2540 C CA . THR B 1 161 ? -15.148 9.203 1.072 1 97.94 161 THR B CA 1
ATOM 2541 C C . THR B 1 161 ? -15.406 10.703 0.953 1 97.94 161 THR B C 1
ATOM 2543 O O . THR B 1 161 ? -15.336 11.266 -0.142 1 97.94 161 THR B O 1
ATOM 2546 N N . GLU B 1 162 ? -15.742 11.297 2.094 1 98.12 162 GLU B N 1
ATOM 2547 C CA . GLU B 1 162 ? -16.016 12.734 2.143 1 98.12 162 GLU B CA 1
ATOM 2548 C C . GLU B 1 162 ? -15.281 13.391 3.311 1 98.12 162 GLU B C 1
ATOM 2550 O O . GLU B 1 162 ? -14.867 12.711 4.25 1 98.12 162 GLU B O 1
ATOM 2555 N N . ASP B 1 163 ? -15.242 14.727 3.207 1 98.81 163 ASP B N 1
ATOM 2556 C CA . ASP B 1 163 ? -14.539 15.477 4.246 1 98.81 163 ASP B CA 1
ATOM 2557 C C . ASP B 1 163 ? -15.18 15.242 5.613 1 98.81 163 ASP B C 1
ATOM 2559 O O . ASP B 1 163 ? -16.406 15.133 5.723 1 98.81 163 ASP B O 1
ATOM 2563 N N . VAL B 1 164 ? -14.375 15.211 6.633 1 98.81 164 VAL B N 1
ATOM 2564 C CA . VAL B 1 164 ? -14.805 15.039 8.016 1 98.81 164 VAL B CA 1
ATOM 2565 C C . VAL B 1 164 ? -14.617 16.344 8.781 1 98.81 164 VAL B C 1
ATOM 2567 O O . VAL B 1 164 ? -13.492 16.828 8.922 1 98.81 164 VAL B O 1
ATOM 2570 N N . PRO B 1 165 ? -15.648 16.891 9.305 1 98.62 165 PRO B N 1
ATOM 2571 C CA . PRO B 1 165 ? -15.516 18.141 10.055 1 98.62 165 PRO B CA 1
ATOM 2572 C C . PRO B 1 165 ? -14.656 17.984 11.305 1 98.62 165 PRO B C 1
ATOM 2574 O O . PRO B 1 165 ? -14.531 16.891 11.844 1 98.62 165 PRO B O 1
ATOM 2577 N N . PRO B 1 166 ? -14.062 19.156 11.734 1 98.12 166 PRO B N 1
ATOM 2578 C CA . PRO B 1 166 ? -13.273 19.109 12.969 1 98.12 166 PRO B CA 1
ATOM 2579 C C . PRO B 1 166 ? -14.07 18.578 14.156 1 98.12 166 PRO B C 1
ATOM 2581 O O . PRO B 1 166 ? -15.281 18.812 14.25 1 98.12 166 PRO B O 1
ATOM 2584 N N . GLU B 1 167 ? -13.367 17.828 14.977 1 97.69 167 GLU B N 1
ATOM 2585 C CA . GLU B 1 167 ? -13.898 17.375 16.266 1 97.69 167 GLU B CA 1
ATOM 2586 C C . GLU B 1 167 ? -15.195 16.594 16.078 1 97.69 167 GLU B C 1
ATOM 2588 O O . GLU B 1 167 ? -16.172 16.828 16.781 1 97.69 167 GLU B O 1
ATOM 2593 N N . THR B 1 168 ? -15.25 15.766 15.102 1 98.19 168 THR B N 1
ATOM 2594 C CA . THR B 1 168 ? -16.359 14.844 14.867 1 98.19 168 THR B CA 1
ATOM 2595 C C . THR B 1 168 ? -15.836 13.414 14.688 1 98.19 168 THR B C 1
ATOM 2597 O O . THR B 1 168 ? -14.625 13.195 14.609 1 98.19 168 THR B O 1
ATOM 2600 N N . LEU B 1 169 ? -16.781 12.555 14.719 1 98.12 169 LEU B N 1
ATOM 2601 C CA . LEU B 1 169 ? -16.484 11.141 14.5 1 98.12 169 LEU B CA 1
ATOM 2602 C C . LEU B 1 169 ? -16.953 10.688 13.117 1 98.12 169 LEU B C 1
ATOM 2604 O O . LEU B 1 169 ? -18.109 10.922 12.742 1 98.12 169 LEU B O 1
ATOM 2608 N N . ALA B 1 170 ? -16.094 10.148 12.328 1 98.62 170 ALA B N 1
ATOM 2609 C CA . ALA B 1 170 ? -16.469 9.445 11.102 1 98.62 170 ALA B CA 1
ATOM 2610 C C . ALA B 1 170 ? -16.516 7.938 11.32 1 98.62 170 ALA B C 1
ATOM 2612 O O . ALA B 1 170 ? -15.539 7.336 11.773 1 98.62 170 ALA B O 1
ATOM 2613 N N . ILE B 1 171 ? -17.562 7.336 10.961 1 97.94 171 ILE B N 1
ATOM 2614 C CA . ILE B 1 171 ? -17.703 5.91 11.242 1 97.94 171 ILE B CA 1
ATOM 2615 C C . ILE B 1 171 ? -18.531 5.246 10.141 1 97.94 171 ILE B C 1
ATOM 2617 O O . ILE B 1 171 ? -19.531 5.809 9.688 1 97.94 171 ILE B O 1
ATOM 2621 N N . GLY B 1 172 ? -18 4.047 9.68 1 96.44 172 GLY B N 1
ATOM 2622 C CA . GLY B 1 172 ? -18.781 3.252 8.75 1 96.44 172 GLY B CA 1
ATOM 2623 C C . GLY B 1 172 ? -18.172 3.178 7.363 1 96.44 172 GLY B C 1
ATOM 2624 O O . GLY B 1 172 ? -17.078 3.688 7.137 1 96.44 172 GLY B O 1
ATOM 2625 N N . THR B 1 173 ? -18.891 2.432 6.328 1 95.56 173 THR B N 1
ATOM 2626 C CA . THR B 1 173 ? -18.453 2.191 4.957 1 95.56 173 THR B CA 1
ATOM 2627 C C . THR B 1 173 ? -19.625 2.357 3.982 1 95.56 173 THR B C 1
ATOM 2629 O O . THR B 1 173 ? -20.438 1.449 3.822 1 95.56 173 THR B O 1
ATOM 2632 N N . PRO B 1 174 ? -19.812 3.412 3.443 1 95.5 174 PRO B N 1
ATOM 2633 C CA . PRO B 1 174 ? -19.016 4.637 3.602 1 95.5 174 PRO B CA 1
ATOM 2634 C C . PRO B 1 174 ? -19.25 5.312 4.953 1 95.5 174 PRO B C 1
ATOM 2636 O O . PRO B 1 174 ? -20.312 5.152 5.559 1 95.5 174 PRO B O 1
ATOM 2639 N N . ALA B 1 175 ? -18.266 6.031 5.309 1 97.38 175 ALA B N 1
ATOM 2640 C CA . ALA B 1 175 ? -18.312 6.652 6.629 1 97.38 175 ALA B CA 1
ATOM 2641 C C . ALA B 1 175 ? -19.344 7.785 6.66 1 97.38 175 ALA B C 1
ATOM 2643 O O . ALA B 1 175 ? -19.5 8.516 5.684 1 97.38 175 ALA B O 1
ATOM 2644 N N . ARG B 1 176 ? -19.953 7.902 7.801 1 97.75 176 ARG B N 1
ATOM 2645 C CA . ARG B 1 176 ? -20.797 9.039 8.133 1 97.75 176 ARG B CA 1
ATOM 2646 C C . ARG B 1 176 ? -20.25 9.797 9.344 1 97.75 176 ARG B C 1
ATOM 2648 O O . ARG B 1 176 ? -19.531 9.227 10.164 1 97.75 176 ARG B O 1
ATOM 2655 N N . THR B 1 177 ? -20.703 11.086 9.438 1 97.94 177 THR B N 1
ATOM 2656 C CA . THR B 1 177 ? -20.203 11.93 10.508 1 97.94 177 THR B CA 1
ATOM 2657 C C . THR B 1 177 ? -21.172 11.938 11.695 1 97.94 177 THR B C 1
ATOM 2659 O O . THR B 1 177 ? -22.375 12.062 11.516 1 97.94 177 THR B O 1
ATOM 2662 N N . GLU B 1 178 ? -20.578 11.789 12.828 1 97.56 178 GLU B N 1
ATOM 2663 C CA . GLU B 1 178 ? -21.312 11.836 14.086 1 97.56 178 GLU B CA 1
ATOM 2664 C C . GLU B 1 178 ? -20.594 12.719 15.109 1 97.56 178 GLU B C 1
ATOM 2666 O O . GLU B 1 178 ? -19.406 13 14.961 1 97.56 178 GLU B O 1
ATOM 2671 N N . PRO B 1 179 ? -21.406 13.188 16.125 1 96.06 179 PRO B N 1
ATOM 2672 C CA . PRO B 1 179 ? -20.734 13.891 17.203 1 96.06 179 PRO B CA 1
ATOM 2673 C C . PRO B 1 179 ? -19.703 13.016 17.938 1 96.06 179 PRO B C 1
ATOM 2675 O O . PRO B 1 179 ? -19.938 11.812 18.094 1 96.06 179 PRO B O 1
ATOM 2678 N N . LEU B 1 180 ? -18.75 13.688 18.344 1 94.81 180 LEU B N 1
ATOM 2679 C CA . LEU B 1 180 ? -17.734 12.953 19.094 1 94.81 180 LEU B CA 1
ATOM 2680 C C . LEU B 1 180 ? -18.25 12.547 20.469 1 94.81 180 LEU B C 1
ATOM 2682 O O . LEU B 1 180 ? -18.75 13.391 21.219 1 94.81 180 LEU B O 1
ATOM 2686 N N . PRO B 1 181 ? -18.094 11.344 20.797 1 92.12 181 PRO B N 1
ATOM 2687 C CA . PRO B 1 181 ? -18.453 10.969 22.156 1 92.12 181 PRO B CA 1
ATOM 2688 C C . PRO B 1 181 ? -17.562 11.633 23.203 1 92.12 181 PRO B C 1
ATOM 2690 O O . PRO B 1 181 ? -16.422 12 22.906 1 92.12 181 PRO B O 1
ATOM 2693 N N . GLU B 1 182 ? -18.078 11.695 24.406 1 89.75 182 GLU B N 1
ATOM 2694 C CA . GLU B 1 182 ? -17.391 12.398 25.484 1 89.75 182 GLU B CA 1
ATOM 2695 C C . GLU B 1 182 ? -16.016 11.797 25.75 1 89.75 182 GLU B C 1
ATOM 2697 O O . GLU B 1 182 ? -15.055 12.523 26 1 89.75 182 GLU B O 1
ATOM 2702 N N . GLN B 1 183 ? -15.891 10.508 25.625 1 88.31 183 GLN B N 1
ATOM 2703 C CA . GLN B 1 183 ? -14.664 9.789 25.938 1 88.31 183 GLN B CA 1
ATOM 2704 C C . GLN B 1 183 ? -13.555 10.164 24.953 1 88.31 183 GLN B C 1
ATOM 2706 O O . GLN B 1 183 ? -12.367 10.016 25.266 1 88.31 183 GLN B O 1
ATOM 2711 N N . LEU B 1 184 ? -13.977 10.664 23.797 1 88 184 LEU B N 1
ATOM 2712 C CA . LEU B 1 184 ? -13.016 10.977 22.75 1 88 184 LEU B CA 1
ATOM 2713 C C . LEU B 1 184 ? -12.797 12.477 22.641 1 88 184 LEU B C 1
ATOM 2715 O O . LEU B 1 184 ? -11.945 12.938 21.875 1 88 184 LEU B O 1
ATOM 2719 N N . ASP B 1 185 ? -13.492 13.156 23.391 1 85.12 185 ASP B N 1
ATOM 2720 C CA . ASP B 1 185 ? -13.461 14.609 23.281 1 85.12 185 ASP B CA 1
ATOM 2721 C C . ASP B 1 185 ? -12.312 15.195 24.109 1 85.12 185 ASP B C 1
ATOM 2723 O O . ASP B 1 185 ? -12.539 16.016 25 1 85.12 185 ASP B O 1
ATOM 2727 N N . ARG B 1 186 ? -11.148 14.703 23.859 1 86 186 ARG B N 1
ATOM 2728 C CA . ARG B 1 186 ? -9.906 15.188 24.438 1 86 186 ARG B CA 1
ATOM 2729 C C . ARG B 1 186 ? -8.766 15.125 23.422 1 86 186 ARG B C 1
ATOM 2731 O O . ARG B 1 186 ? -8.797 14.297 22.5 1 86 186 ARG B O 1
ATOM 2738 N N . PRO B 1 187 ? -7.832 16.016 23.641 1 87.81 187 PRO B N 1
ATOM 2739 C CA . PRO B 1 187 ? -6.723 16.016 22.688 1 87.81 187 PRO B CA 1
ATOM 2740 C C . PRO B 1 187 ? -5.855 14.766 22.781 1 87.81 187 PRO B C 1
ATOM 2742 O O . PRO B 1 187 ? -5.816 14.117 23.828 1 87.81 187 PRO B O 1
ATOM 2745 N N . ASN B 1 188 ? -5.184 14.422 21.656 1 90.5 188 ASN B N 1
ATOM 2746 C CA . ASN B 1 188 ? -4.191 13.352 21.656 1 90.5 188 ASN B CA 1
ATOM 2747 C C . ASN B 1 188 ? -3.047 13.648 22.625 1 90.5 188 ASN B C 1
ATOM 2749 O O . ASN B 1 188 ? -2.615 14.797 22.75 1 90.5 188 ASN B O 1
ATOM 2753 N N . GLN B 1 189 ? -2.613 12.594 23.328 1 87.19 189 GLN B N 1
ATOM 2754 C CA . GLN B 1 189 ? -1.505 12.734 24.266 1 87.19 189 GLN B CA 1
ATOM 2755 C C . GLN B 1 189 ? -0.309 11.891 23.828 1 87.19 189 GLN B C 1
ATOM 2757 O O . GLN B 1 189 ? 0.004 10.883 24.469 1 87.19 189 GLN B O 1
ATOM 2762 N N . LEU B 1 190 ? 0.415 12.188 22.828 1 85.88 190 LEU B N 1
ATOM 2763 C CA . LEU B 1 190 ? 1.5 11.398 22.25 1 85.88 190 LEU B CA 1
ATOM 2764 C C . LEU B 1 190 ? 2.834 11.766 22.891 1 85.88 190 LEU B C 1
ATOM 2766 O O . LEU B 1 190 ? 3.736 10.93 22.984 1 85.88 190 LEU B O 1
ATOM 2770 N N . ALA B 1 191 ? 3.17 13.219 23.25 1 63 191 ALA B N 1
ATOM 2771 C CA . ALA B 1 191 ? 4.395 13.641 23.922 1 63 191 ALA B CA 1
ATOM 2772 C C . ALA B 1 191 ? 4.324 13.352 25.422 1 63 191 ALA B C 1
ATOM 2774 O O . ALA B 1 191 ? 3.24 13.367 26.016 1 63 191 ALA B O 1
#

InterPro domains:
  IPR001451 Hexapeptide repeat [PF00132] (80-113)
  IPR001451 Hexapeptide repeat [PF00132] (127-161)
  IPR001451 Hexapeptide repeat [PF14602] (12-41)
  IPR011004 Trimeric LpxA-like superfamily [SSF51161] (6-177)
  IPR018357 Hexapeptide transferase, conserved site [PS00101] (136-164)
  IPR050179 Transferase hexapeptide repeat [PTHR43300] (74-176)

Foldseek 3Di:
DPPPLEEEQEAADPQEAFAADDAAGEYYYENEYHDHQEYHHHQEYEYYHHYEAYNEYADHNEYYYEDEYHYACEYAAHCEYAYELEYAYECEYFHHQEYHYHQEYEEAQEYWFFDQPPPPDPDDTATEYEAAQEYHAANEYEYHHEYEEHLEYEYHNEYDDHHAYHQWYWYHHPTDTHHDDPVSNDGRDRD/DPPPLEEEQEAADPQEAFAADDAAGEYYYENEYHDHLEYAHHQEYEYYHHYEAYNEYADHLEYYYEDEYHYACEYQAHCEYAYELEYAYECEYFHHQEYHYHQEYEEAQEYWFFDQDPPPDDDDTATEYEAAQEYHAANEYEYHHEYEEHLEYEYHNEYDDHHAYHQWYWYHDPTDTHHDDPVSNDGRDRD

Sequence (382 aa):
MTQRIHGKNCRIHDDASIGAGDGEPPTIGDEATIRAGAIVYDDVSIGDRFVTGHHVLIREETTIGDDVLVGTQTTIDGRTEIGSDVSIQSAVYVPTETTIGSNVFVGPGAVMTNDEYPIRQDTDLVGPTIGDGASIGANATILPGVSIGEGAFVAAGSVVTEDVPPETLAIGTPARTEPLPEQLDRPNQLAMTQRIHGKNCRIHDDASIGAGDGEPPTIGDEATIRAGAIVYDDVSIGDRFVTGHHVLIREETTIGDDVLVGTQTTIDGRTEIGSDVSIQSAVYVPTETTIGSNVFVGPGAVMTNDEYPIRQDTDLVGPTIGDGASIGANATILPGVSIGEGAFVAAGSVVTEDVPPETLAIGTPARTEPLPEQLDRPNQLA

Radius of gyration: 20.89 Å; Cα contacts (8 Å, |Δi|>4): 1326; chains: 2; bounding box: 57×49×47 Å

Solvent-accessible surface area (backbone atoms only — not comparable to full-atom values): 17000 Å² total; per-residue (Å²): 125,83,77,67,50,50,46,56,76,53,46,67,36,86,62,32,43,79,44,42,78,89,61,51,70,24,41,34,30,35,44,24,36,39,29,47,50,20,37,35,19,12,41,23,39,37,31,33,42,29,35,44,31,40,42,23,38,38,34,39,52,21,40,37,33,34,46,26,37,41,20,33,51,17,38,37,61,12,45,26,42,34,35,31,38,23,43,37,32,36,45,22,40,40,38,41,47,24,37,35,35,32,38,22,41,34,28,40,45,19,36,46,33,20,57,84,48,70,93,74,49,100,62,81,71,35,17,27,37,38,26,41,32,17,36,38,23,35,46,16,35,39,36,42,58,26,39,38,22,42,44,12,36,35,37,61,54,13,30,38,79,59,66,39,59,55,55,23,24,33,43,34,77,71,38,44,82,41,79,50,51,77,90,60,68,53,68,55,56,79,123,124,84,77,69,50,51,49,57,75,53,48,70,35,88,60,33,43,78,43,42,79,87,61,52,68,25,43,35,31,35,43,25,35,40,28,48,52,19,35,35,19,12,42,23,41,37,32,36,41,30,36,44,31,42,42,24,38,37,33,38,52,22,41,36,32,35,44,27,38,42,20,33,51,17,38,38,61,14,44,26,42,36,36,32,40,22,42,36,33,35,44,22,40,38,38,41,48,24,37,37,36,31,37,23,41,35,29,42,44,18,37,46,32,22,55,85,50,75,45,47,52,97,66,82,72,35,17,28,38,38,27,40,33,15,36,40,22,36,44,16,33,39,36,42,58,26,40,39,20,43,46,12,36,34,37,61,56,14,28,37,80,58,68,39,60,55,55,22,25,33,42,41,72,69,38,45,81,40,78,52,51,77,93,62,70,62,80,68,79,82,123